Protein AF-A0AA86W3V0-F1 (afdb_monomer)

InterPro domains:
  IPR032675 Leucine-rich repeat domain superfamily [G3DSA:3.80.10.10] (3-53)
  IPR032675 Leucine-rich repeat domain superfamily [G3DSA:3.80.10.10] (54-175)

Solvent-accessible surface area (backbone atoms only — not comparable to full-atom values): 9479 Å² total; per-residue (Å²): 137,80,77,93,81,66,87,53,66,71,49,40,66,48,79,48,67,70,36,66,83,41,46,64,54,64,53,68,41,37,68,27,62,39,22,31,37,43,37,40,31,44,22,57,48,22,43,44,73,26,88,67,26,66,24,64,41,25,32,36,39,37,41,28,36,26,63,44,34,60,74,40,37,41,76,51,53,43,97,76,54,47,43,33,35,44,35,42,25,44,45,90,40,52,63,42,51,55,68,65,37,62,52,49,67,28,31,31,42,35,43,30,52,17,64,51,26,38,37,51,36,48,66,26,50,65,66,25,74,46,26,27,33,42,36,42,31,31,25,60,45,24,44,56,70,35,95,89,21,61,53,86,49,35,40,33,43,35,41,27,66,46,24,58,49,27,56,53,30,42,72,30,89,91,45,39,28,79,38,50,67,85,38,77,44,78,44,83,88

Secondary structure (DSSP, 8-state):
---TTSTTS---EEEEES-TT--B--TTGGG-TT--EEEEES-TT--B--TT-S-TT--EEEEES-HHHHHTHHHHS-TT----EEEEES---SEEPPTTTS-TT--EEEEES-TT--EE-HHHHHT-TT--EEEEES-TT-----TT-S-TT--EEEEESS-HHHHHHHTSTTTTHHHHTT-SEEEE-

Structure (mmCIF, N/CA/C/O backbone):
data_AF-A0AA86W3V0-F1
#
_entry.id   AF-A0AA86W3V0-F1
#
loop_
_atom_site.group_PDB
_atom_site.id
_atom_site.type_symbol
_atom_site.label_atom_id
_atom_site.label_alt_id
_atom_site.label_comp_id
_atom_site.label_asym_id
_atom_site.label_entity_id
_atom_site.label_seq_id
_atom_site.pdbx_PDB_ins_code
_atom_site.Cartn_x
_atom_site.Cartn_y
_atom_site.Cartn_z
_atom_site.occupancy
_atom_site.B_iso_or_equiv
_atom_site.auth_seq_id
_atom_site.auth_comp_id
_atom_site.auth_asym_id
_atom_site.auth_atom_id
_atom_site.pdbx_PDB_model_num
ATOM 1 N N . MET A 1 1 ? 28.220 10.524 -34.965 1.00 37.00 1 MET A N 1
ATOM 2 C CA . MET A 1 1 ? 28.139 9.432 -33.972 1.00 37.00 1 MET A CA 1
ATOM 3 C C . MET A 1 1 ? 27.589 10.016 -32.686 1.00 37.00 1 MET A C 1
ATOM 5 O O . MET A 1 1 ? 28.328 10.672 -31.969 1.00 37.00 1 MET A O 1
ATOM 9 N N . ILE A 1 2 ? 26.286 9.877 -32.452 1.00 33.75 2 ILE A N 1
ATOM 10 C CA . ILE A 1 2 ? 25.666 10.279 -31.185 1.00 33.75 2 ILE A CA 1
ATOM 11 C C . ILE A 1 2 ? 25.763 9.054 -30.277 1.00 33.75 2 ILE A C 1
ATOM 13 O O . ILE A 1 2 ? 25.294 7.975 -30.639 1.00 33.75 2 ILE A O 1
ATOM 17 N N . SER A 1 3 ? 26.460 9.193 -29.156 1.00 40.19 3 SER A N 1
ATOM 18 C CA . SER A 1 3 ? 26.698 8.139 -28.175 1.00 40.19 3 SER A CA 1
ATOM 19 C C . SER A 1 3 ? 25.377 7.697 -27.536 1.00 40.19 3 SER A C 1
ATOM 21 O O . SER A 1 3 ? 24.865 8.327 -26.616 1.00 40.19 3 SER A O 1
ATOM 23 N N . GLN A 1 4 ? 24.842 6.560 -27.984 1.00 44.09 4 GLN A N 1
ATOM 24 C CA . GLN A 1 4 ? 23.648 5.894 -27.433 1.00 44.09 4 GLN A CA 1
ATOM 25 C C . GLN A 1 4 ? 23.833 5.347 -25.991 1.00 44.09 4 GLN A C 1
ATOM 27 O O . GLN A 1 4 ? 23.094 4.473 -25.560 1.00 44.09 4 GLN A O 1
ATOM 32 N N . GLY A 1 5 ? 24.809 5.843 -25.219 1.00 46.22 5 GLY A N 1
ATOM 33 C CA . GLY A 1 5 ? 25.215 5.264 -23.930 1.00 46.22 5 GLY A CA 1
ATOM 34 C C . GLY A 1 5 ? 25.017 6.135 -22.684 1.00 46.22 5 GLY A C 1
ATOM 35 O O . GLY A 1 5 ? 25.373 5.691 -21.596 1.00 46.22 5 GLY A O 1
ATOM 36 N N . GLN A 1 6 ? 24.505 7.369 -22.793 1.00 48.34 6 GLN A N 1
ATOM 37 C CA . GLN A 1 6 ? 24.494 8.316 -21.657 1.00 48.34 6 GLN A CA 1
ATOM 38 C C . GLN A 1 6 ? 23.142 8.975 -21.335 1.00 48.34 6 GLN A C 1
ATOM 40 O O . GLN A 1 6 ? 23.033 9.639 -20.309 1.00 48.34 6 GLN A O 1
ATOM 45 N N . ALA A 1 7 ? 22.092 8.767 -22.132 1.00 51.56 7 ALA A N 1
ATOM 46 C CA . ALA A 1 7 ? 20.860 9.558 -22.016 1.00 51.56 7 ALA A CA 1
ATOM 47 C C . ALA A 1 7 ? 19.937 9.198 -20.828 1.00 51.56 7 ALA A C 1
ATOM 49 O O . ALA A 1 7 ? 19.004 9.942 -20.543 1.00 51.56 7 ALA A O 1
ATOM 50 N N . HIS A 1 8 ? 20.167 8.088 -20.117 1.00 59.25 8 HIS A N 1
ATOM 51 C CA . HIS A 1 8 ? 19.165 7.533 -19.188 1.00 59.25 8 HIS A CA 1
ATOM 52 C C . HIS A 1 8 ? 19.525 7.615 -17.694 1.00 59.25 8 HIS A C 1
ATOM 54 O O . HIS A 1 8 ? 18.851 7.006 -16.869 1.00 59.25 8 HIS A O 1
ATOM 60 N N . LYS A 1 9 ? 20.556 8.389 -17.320 1.00 66.50 9 LYS A N 1
ATOM 61 C CA . LYS A 1 9 ? 21.028 8.505 -15.923 1.00 66.50 9 LYS A CA 1
ATOM 62 C C . LYS A 1 9 ? 20.427 9.668 -15.122 1.00 66.50 9 LYS A C 1
ATOM 64 O O . LYS A 1 9 ? 20.865 9.921 -14.010 1.00 66.50 9 LYS A O 1
ATOM 69 N N . HIS A 1 10 ? 19.459 10.396 -15.674 1.00 84.88 10 HIS A N 1
ATOM 70 C CA . HIS A 1 10 ? 18.884 11.579 -15.016 1.00 84.88 10 HIS A CA 1
ATOM 71 C C . HIS A 1 10 ? 17.374 11.499 -14.804 1.00 84.88 10 HIS A C 1
ATOM 73 O O . HIS A 1 10 ? 16.811 12.378 -14.160 1.00 84.88 10 HIS A O 1
ATOM 79 N N . LEU A 1 11 ? 16.709 10.475 -15.344 1.00 90.81 11 LEU A N 1
ATOM 80 C CA . LEU A 1 11 ? 15.272 10.327 -15.171 1.00 90.81 11 LEU A CA 1
ATOM 81 C C . LEU A 1 11 ? 14.985 9.952 -13.715 1.00 90.81 11 LEU A C 1
ATOM 83 O O . LEU A 1 11 ? 15.250 8.823 -13.319 1.00 90.81 11 LEU A O 1
ATOM 87 N N . THR A 1 12 ? 14.468 10.901 -12.937 1.00 94.81 12 THR A N 1
ATOM 88 C CA . THR A 1 12 ? 14.134 10.716 -11.515 1.00 94.81 12 THR A CA 1
ATOM 89 C C . THR A 1 12 ? 12.699 10.295 -11.281 1.00 94.81 12 THR A C 1
ATOM 91 O O . THR A 1 12 ? 12.392 9.645 -10.282 1.00 94.81 12 THR A O 1
ATOM 94 N N . TYR A 1 13 ? 11.833 10.632 -12.224 1.00 95.94 13 TYR A N 1
ATOM 95 C CA . TYR A 1 13 ? 10.402 10.480 -12.114 1.00 95.94 13 TYR A CA 1
ATOM 96 C C . TYR A 1 13 ? 9.841 10.044 -13.469 1.00 95.94 13 TYR A C 1
ATOM 98 O O . TYR A 1 13 ? 10.158 10.650 -14.495 1.00 95.94 13 TYR A O 1
ATOM 106 N N . LEU A 1 14 ? 9.025 8.993 -13.477 1.00 94.94 14 LEU A N 1
ATOM 107 C CA . LEU A 1 14 ? 8.371 8.465 -14.670 1.00 94.94 14 LEU A CA 1
ATOM 108 C C . LEU A 1 14 ? 6.886 8.268 -14.382 1.00 94.94 14 LEU A C 1
ATOM 110 O O . LEU A 1 14 ? 6.530 7.522 -13.471 1.00 94.94 14 LEU A O 1
ATOM 114 N N . THR A 1 15 ? 6.045 8.881 -15.213 1.00 97.25 15 THR A N 1
ATOM 115 C CA . THR A 1 15 ? 4.597 8.661 -15.206 1.00 97.25 15 THR A CA 1
ATOM 116 C C . 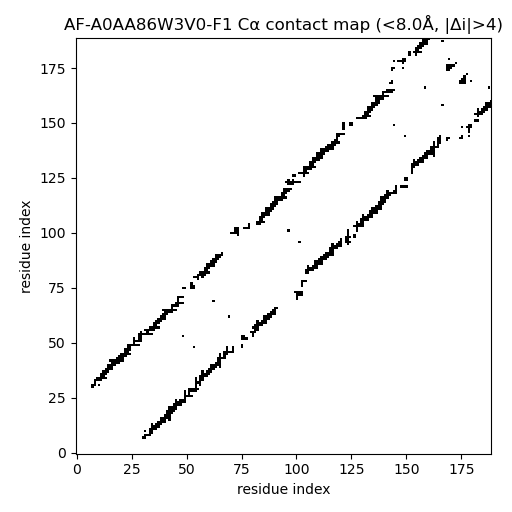THR A 1 15 ? 4.153 8.024 -16.509 1.00 97.25 15 THR A C 1
ATOM 118 O O . THR A 1 15 ? 4.543 8.467 -17.589 1.00 97.25 15 THR A O 1
ATOM 121 N N . ILE A 1 16 ? 3.326 6.990 -16.395 1.00 96.88 16 ILE A N 1
ATOM 122 C CA . ILE A 1 16 ? 2.607 6.354 -17.497 1.00 96.88 16 ILE A CA 1
ATOM 123 C C . ILE A 1 16 ? 1.125 6.510 -17.186 1.00 96.88 16 ILE A C 1
ATOM 125 O O . ILE A 1 16 ? 0.637 5.951 -16.207 1.00 96.88 16 ILE A O 1
ATOM 129 N N . GLU A 1 17 ? 0.411 7.283 -17.992 1.00 97.50 17 GLU A N 1
ATOM 130 C CA . GLU A 1 17 ? -0.975 7.649 -17.718 1.00 97.50 17 GLU A CA 1
ATOM 131 C C . GLU A 1 17 ? -1.848 7.413 -18.949 1.00 97.50 17 GLU A C 1
ATOM 133 O O . GLU A 1 17 ? -1.416 7.638 -20.078 1.00 97.50 17 GLU A O 1
ATOM 138 N N . GLU A 1 18 ? -3.065 6.912 -18.722 1.00 97.00 18 GLU A N 1
ATOM 139 C CA . GLU A 1 18 ? -4.107 6.762 -19.747 1.00 97.00 18 GLU A CA 1
ATOM 140 C C . GLU A 1 18 ? -3.645 5.981 -20.988 1.00 97.00 18 GLU A C 1
ATOM 142 O O . GLU A 1 18 ? -3.946 6.322 -22.131 1.00 97.00 18 GLU A O 1
ATOM 147 N N . CYS A 1 19 ? -2.929 4.877 -20.757 1.00 95.94 19 CYS A N 1
ATOM 148 C CA . CYS A 1 19 ? -2.452 3.987 -21.811 1.00 95.94 19 CYS A CA 1
ATOM 149 C C . CYS A 1 19 ? -3.271 2.676 -21.843 1.00 95.94 19 CYS A C 1
ATOM 151 O O . CYS A 1 19 ? -2.818 1.641 -21.345 1.00 95.94 19 CYS A O 1
ATOM 153 N N . PRO A 1 20 ? -4.478 2.655 -22.449 1.00 94.25 20 PRO A N 1
ATOM 154 C CA . PRO A 1 20 ? -5.394 1.511 -22.379 1.00 94.25 20 PRO A CA 1
ATOM 155 C C . PRO A 1 20 ? -4.923 0.272 -23.149 1.00 94.25 20 PRO A C 1
ATOM 157 O O . PRO A 1 20 ? -5.445 -0.818 -22.924 1.00 94.25 20 PRO A O 1
ATOM 160 N N . GLN A 1 21 ? -3.962 0.434 -24.062 1.00 95.31 21 GLN A N 1
ATOM 161 C CA . GLN A 1 21 ? -3.377 -0.650 -24.859 1.00 95.31 21 GLN A CA 1
ATOM 162 C C . GLN A 1 21 ? -1.983 -1.070 -24.372 1.00 95.31 21 GLN A C 1
ATOM 164 O O . GLN A 1 21 ? -1.348 -1.905 -25.003 1.00 95.31 21 GLN A O 1
ATOM 169 N N . PHE A 1 22 ? -1.477 -0.477 -23.288 1.00 93.38 22 PHE A N 1
ATOM 170 C CA . PHE A 1 22 ? -0.133 -0.760 -22.795 1.00 93.38 22 PHE A CA 1
ATOM 171 C C . PHE A 1 22 ? -0.129 -2.042 -21.964 1.00 93.38 22 PHE A C 1
ATOM 173 O O . PHE A 1 22 ? -0.814 -2.118 -20.949 1.00 93.38 22 PHE A O 1
ATOM 180 N N . GLU A 1 23 ? 0.612 -3.051 -22.422 1.00 92.69 23 GLU A N 1
ATOM 181 C CA . GLU A 1 23 ? 0.558 -4.420 -21.884 1.00 92.69 23 GLU A CA 1
ATOM 182 C C . GLU A 1 23 ? 1.772 -4.777 -21.012 1.00 92.69 23 GLU A C 1
ATOM 184 O O . GLU A 1 23 ? 1.649 -5.571 -20.078 1.00 92.69 23 GLU A O 1
ATOM 189 N N . SER A 1 24 ? 2.929 -4.150 -21.253 1.00 90.50 24 SER A N 1
ATOM 190 C CA . SER A 1 24 ? 4.182 -4.471 -20.558 1.00 90.50 24 SER A CA 1
ATOM 191 C C . SER A 1 24 ? 5.102 -3.263 -20.398 1.00 90.50 24 SER A C 1
ATOM 193 O O . SER A 1 24 ? 5.276 -2.482 -21.336 1.00 90.50 24 SER A O 1
ATOM 195 N N . LEU A 1 25 ? 5.774 -3.167 -19.249 1.00 89.75 25 LEU A N 1
ATOM 196 C CA . LEU A 1 25 ? 6.868 -2.216 -19.039 1.00 89.75 25 LEU A CA 1
ATOM 197 C C . LEU A 1 25 ? 8.120 -2.589 -19.866 1.00 89.75 25 LEU A C 1
ATOM 199 O O . LEU A 1 25 ? 8.327 -3.766 -20.165 1.00 89.75 25 LEU A O 1
ATOM 203 N N . PRO A 1 26 ? 8.995 -1.623 -20.210 1.00 86.19 26 PRO A N 1
ATOM 204 C CA . PRO A 1 26 ? 10.226 -1.909 -20.950 1.00 86.19 26 PRO A CA 1
ATOM 205 C C . PRO A 1 26 ? 11.182 -2.845 -20.187 1.00 86.19 26 PRO A C 1
ATOM 207 O O . PRO A 1 26 ? 11.532 -2.576 -19.041 1.00 86.19 26 PRO A O 1
ATOM 210 N N . GLU A 1 27 ? 11.694 -3.894 -20.840 1.00 85.69 27 GLU A N 1
ATOM 211 C CA . GLU A 1 27 ? 12.533 -4.941 -20.213 1.00 85.69 27 GLU A CA 1
ATOM 212 C C . GLU A 1 27 ? 13.808 -4.421 -19.517 1.00 85.69 27 GLU A C 1
ATOM 214 O O . GLU A 1 27 ? 14.281 -4.989 -18.530 1.00 85.69 27 GLU A O 1
ATOM 219 N N . HIS A 1 28 ? 14.370 -3.311 -20.000 1.00 83.88 28 HIS A N 1
ATOM 220 C CA . HIS A 1 28 ? 15.631 -2.759 -19.501 1.00 83.88 28 HIS A CA 1
ATOM 221 C C . HIS A 1 28 ? 15.455 -1.632 -18.473 1.00 83.88 28 HIS A C 1
ATOM 223 O O . HIS A 1 28 ? 16.366 -0.830 -18.302 1.00 83.88 28 HIS A O 1
ATOM 229 N N . MET A 1 29 ? 14.324 -1.548 -17.760 1.00 86.19 29 MET A N 1
ATOM 230 C CA . MET A 1 29 ? 14.125 -0.493 -16.750 1.00 86.19 29 MET A CA 1
ATOM 231 C C . MET A 1 29 ? 15.188 -0.480 -15.645 1.00 86.19 29 MET A C 1
ATOM 233 O O . MET A 1 29 ? 15.508 0.590 -15.140 1.00 86.19 29 MET A O 1
ATOM 237 N N . HIS A 1 30 ? 15.786 -1.620 -15.301 1.00 84.50 30 HIS A N 1
ATOM 238 C CA . HIS A 1 30 ? 16.852 -1.708 -14.297 1.00 84.50 30 HIS A CA 1
ATOM 239 C C . HIS A 1 30 ? 18.059 -0.783 -14.565 1.00 84.50 30 HIS A C 1
ATOM 241 O O . HIS A 1 30 ? 18.783 -0.452 -13.629 1.00 84.50 30 HIS A O 1
ATOM 247 N N . ILE A 1 31 ? 18.274 -0.327 -15.809 1.00 85.38 31 ILE A N 1
ATOM 248 C CA . ILE A 1 31 ? 19.360 0.612 -16.151 1.00 85.38 31 ILE A CA 1
ATOM 249 C C . ILE A 1 31 ? 19.083 2.052 -15.695 1.00 85.38 31 ILE A C 1
ATOM 251 O O . ILE A 1 31 ? 19.998 2.878 -15.699 1.00 85.38 31 ILE A O 1
ATOM 255 N N . LEU A 1 32 ? 17.836 2.373 -15.333 1.00 88.62 32 LEU A N 1
ATOM 256 C CA . LEU A 1 32 ? 17.403 3.705 -14.904 1.00 88.62 32 LEU A CA 1
ATOM 257 C C . LEU A 1 32 ? 17.846 3.971 -13.458 1.00 88.62 32 LEU A C 1
ATOM 259 O O . LEU A 1 32 ? 17.023 4.146 -12.565 1.00 88.62 32 LEU A O 1
ATOM 263 N N . SER A 1 33 ? 19.158 4.015 -13.227 1.00 88.50 33 SER A N 1
ATOM 264 C CA . SER A 1 33 ? 19.804 4.065 -11.903 1.00 88.50 33 SER A CA 1
ATOM 265 C C . SER A 1 33 ? 19.492 5.302 -11.052 1.00 88.50 33 SER A C 1
ATOM 267 O O . SER A 1 33 ? 20.021 5.437 -9.951 1.00 88.50 33 SER A O 1
ATOM 269 N N . SER A 1 34 ? 18.712 6.241 -11.578 1.00 92.81 34 SER A N 1
ATOM 270 C CA . SER A 1 34 ? 18.315 7.465 -10.88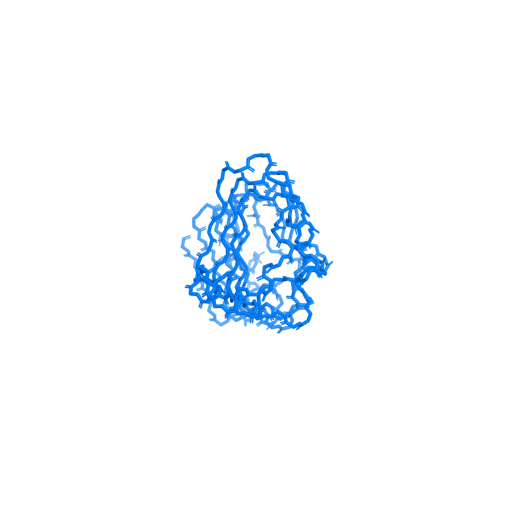5 1.00 92.81 34 SER A CA 1
ATOM 271 C C . SER A 1 34 ? 16.805 7.635 -10.805 1.00 92.81 34 SER A C 1
ATOM 273 O O . SER A 1 34 ? 16.369 8.672 -10.325 1.00 92.81 34 SER A O 1
ATOM 275 N N . LEU A 1 35 ? 16.014 6.644 -11.233 1.00 93.25 35 LEU A N 1
ATOM 276 C CA . LEU A 1 35 ? 14.558 6.691 -11.137 1.00 93.25 35 LEU A CA 1
ATOM 277 C C . LEU A 1 35 ? 14.131 6.392 -9.701 1.00 93.25 35 LEU A C 1
ATOM 279 O O . LEU A 1 35 ? 14.310 5.269 -9.236 1.00 93.25 35 LEU A O 1
ATOM 283 N N . PHE A 1 36 ? 13.563 7.384 -9.021 1.00 95.00 36 PHE A N 1
ATOM 284 C CA . PHE A 1 36 ? 13.090 7.290 -7.637 1.00 95.00 36 PHE A CA 1
ATOM 285 C C . PHE A 1 36 ? 11.575 7.104 -7.548 1.00 95.00 36 PHE A C 1
ATOM 287 O O . PHE A 1 36 ? 11.096 6.437 -6.631 1.00 95.00 36 PHE A O 1
ATOM 294 N N . TYR A 1 37 ? 10.834 7.633 -8.525 1.00 96.88 37 TYR A N 1
ATOM 295 C CA . TYR A 1 37 ? 9.373 7.658 -8.525 1.00 96.88 37 TYR A CA 1
ATOM 296 C C . TYR A 1 37 ? 8.815 7.056 -9.817 1.00 96.88 37 TYR A C 1
ATOM 298 O O . TYR A 1 37 ? 9.177 7.484 -10.916 1.00 96.88 37 TYR A O 1
ATOM 306 N N . LEU A 1 38 ? 7.913 6.082 -9.685 1.00 95.88 38 LEU A N 1
ATOM 307 C CA . LEU A 1 38 ? 7.203 5.465 -10.809 1.00 95.88 38 LEU A CA 1
ATOM 308 C C . LEU A 1 38 ? 5.698 5.511 -10.573 1.00 95.88 38 LEU A C 1
ATOM 310 O O . LEU A 1 38 ? 5.193 4.843 -9.668 1.00 95.88 38 LEU A O 1
ATOM 314 N N . TRP A 1 39 ? 4.979 6.282 -11.382 1.00 97.88 39 TRP A N 1
ATOM 315 C CA . TRP A 1 39 ? 3.526 6.400 -11.303 1.00 97.88 39 TRP A CA 1
ATOM 316 C C . TRP A 1 39 ? 2.889 5.792 -12.550 1.00 97.88 39 TRP A C 1
ATOM 318 O O . TRP A 1 39 ? 3.282 6.088 -13.676 1.00 97.88 39 TRP A O 1
ATOM 328 N N . ILE A 1 40 ? 1.922 4.903 -12.354 1.00 97.62 40 ILE A N 1
ATOM 329 C CA . ILE A 1 40 ? 1.228 4.214 -13.439 1.00 97.62 40 ILE A CA 1
ATOM 330 C C . ILE A 1 40 ? -0.269 4.314 -13.191 1.00 97.62 40 ILE A C 1
ATOM 332 O O . ILE A 1 40 ? -0.794 3.769 -12.214 1.00 97.62 40 ILE A O 1
ATOM 336 N N . HIS A 1 41 ? -0.957 5.025 -14.077 1.00 98.19 41 HIS A N 1
ATOM 337 C CA . HIS A 1 41 ? -2.350 5.416 -13.920 1.00 98.19 41 HIS A CA 1
ATOM 338 C C . HIS A 1 41 ? -3.182 4.997 -15.128 1.00 98.19 41 HIS A C 1
ATOM 340 O O . HIS A 1 41 ? -2.799 5.221 -16.273 1.00 98.19 41 HIS A O 1
ATOM 346 N N . ASN A 1 42 ? -4.359 4.420 -14.878 1.00 97.56 42 ASN A N 1
ATOM 347 C CA . ASN A 1 42 ? -5.341 4.088 -15.916 1.00 97.56 42 ASN A CA 1
ATOM 348 C C . ASN A 1 42 ? -4.756 3.223 -17.056 1.00 97.56 42 ASN A C 1
ATOM 350 O O . ASN A 1 42 ? -5.017 3.467 -18.235 1.00 97.56 42 ASN A O 1
ATOM 354 N N . CYS A 1 43 ? -3.969 2.202 -16.701 1.00 97.19 43 CYS A N 1
ATOM 355 C CA . CYS A 1 43 ? -3.367 1.241 -17.633 1.00 97.19 43 CYS A CA 1
ATOM 356 C C . CYS A 1 43 ? -3.959 -0.167 -17.399 1.00 97.19 43 CYS A C 1
ATOM 358 O O . CYS A 1 43 ? -3.295 -1.035 -16.831 1.00 97.19 43 CYS A O 1
ATOM 360 N N . PRO A 1 44 ? -5.220 -0.425 -17.799 1.00 94.81 44 PRO A N 1
ATOM 361 C CA . PRO A 1 44 ? -5.956 -1.642 -17.438 1.00 94.81 44 PRO A CA 1
ATOM 362 C C . PRO A 1 44 ? -5.393 -2.934 -18.041 1.00 94.81 44 PRO A C 1
ATOM 364 O O . PRO A 1 44 ? -5.632 -4.015 -17.502 1.00 94.81 44 PRO A O 1
ATOM 367 N N . LYS A 1 45 ? -4.670 -2.840 -19.162 1.00 95.31 45 LYS A N 1
ATOM 368 C CA . LYS A 1 45 ? -4.052 -3.993 -19.824 1.00 95.31 45 LYS A CA 1
ATOM 369 C C . LYS A 1 45 ? -2.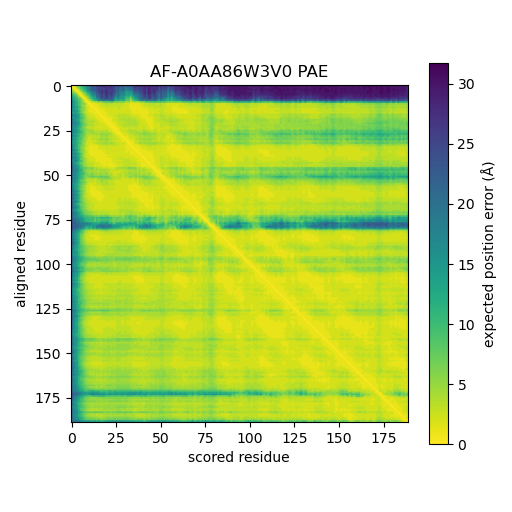644 -4.310 -19.332 1.00 95.31 45 LYS A C 1
ATOM 371 O O . LYS A 1 45 ? -2.171 -5.403 -19.623 1.00 95.31 45 LYS A O 1
ATOM 376 N N . LEU A 1 46 ? -2.008 -3.404 -18.590 1.00 94.94 46 LEU A N 1
ATOM 377 C CA . LEU A 1 46 ? -0.640 -3.590 -18.131 1.00 94.94 46 LEU A CA 1
ATOM 378 C C . LEU A 1 46 ? -0.617 -4.689 -17.077 1.00 94.94 46 LEU A C 1
ATOM 380 O O . LEU A 1 46 ? -1.254 -4.558 -16.031 1.00 94.94 46 LEU A O 1
ATOM 384 N N . GLU A 1 47 ? 0.102 -5.766 -17.362 1.00 91.25 47 GLU A N 1
ATOM 385 C CA . GLU A 1 47 ? 0.070 -6.975 -16.537 1.00 91.25 47 GLU A CA 1
ATOM 386 C C . GLU A 1 47 ? 1.445 -7.478 -16.121 1.00 91.25 47 GLU A C 1
ATOM 388 O O . GLU A 1 47 ? 1.517 -8.295 -15.216 1.00 91.25 47 GLU A O 1
ATOM 393 N N . LEU A 1 48 ? 2.532 -6.987 -16.721 1.00 85.25 48 LEU A N 1
ATOM 394 C CA . LEU A 1 48 ? 3.870 -7.500 -16.439 1.00 85.25 48 LEU A CA 1
ATOM 395 C C . LEU A 1 48 ? 4.859 -6.399 -16.066 1.00 85.25 48 LEU A C 1
ATOM 397 O O . LEU A 1 48 ? 5.014 -5.386 -16.758 1.00 85.25 48 LEU A O 1
ATOM 401 N N . PHE A 1 49 ? 5.586 -6.672 -14.986 1.00 87.12 49 PHE A N 1
ATOM 402 C CA . PHE A 1 49 ? 6.851 -6.024 -14.676 1.00 87.12 49 PHE A CA 1
ATOM 403 C C . PHE A 1 49 ? 7.977 -6.576 -15.567 1.00 87.12 49 PHE A C 1
ATOM 405 O O . PHE A 1 49 ? 7.897 -7.720 -16.023 1.00 87.12 49 PHE A O 1
ATOM 412 N N . PRO A 1 50 ? 9.035 -5.786 -15.819 1.00 84.69 50 PRO A N 1
ATOM 413 C CA . PRO A 1 50 ? 10.147 -6.224 -16.656 1.00 84.69 50 PRO A CA 1
ATOM 414 C C . PRO A 1 50 ? 10.909 -7.380 -16.001 1.00 84.69 50 PRO A C 1
ATOM 416 O O . PRO A 1 50 ? 11.144 -7.364 -14.788 1.00 84.69 50 PRO A O 1
ATOM 419 N N . LYS A 1 51 ? 11.362 -8.361 -16.792 1.00 81.12 51 LYS A N 1
ATOM 420 C CA . LYS A 1 51 ? 12.074 -9.547 -16.272 1.00 81.12 51 LYS A CA 1
ATOM 421 C C . LYS A 1 51 ? 13.404 -9.188 -15.623 1.00 81.12 51 LYS A C 1
ATOM 423 O O . LYS A 1 51 ? 13.819 -9.843 -14.673 1.00 81.12 51 LYS A O 1
ATOM 428 N N . GLY A 1 52 ? 14.058 -8.136 -16.121 1.00 76.69 52 GLY A N 1
ATOM 429 C CA . GLY A 1 52 ? 15.280 -7.580 -15.534 1.00 76.69 52 GLY A CA 1
ATOM 430 C C . GLY A 1 52 ? 15.069 -6.880 -14.187 1.00 76.69 52 GLY A C 1
ATOM 431 O O . GLY A 1 52 ? 16.040 -6.425 -13.589 1.00 76.69 52 GLY A O 1
ATOM 432 N N . GLY A 1 53 ? 13.825 -6.788 -13.710 1.00 82.44 53 GLY A N 1
ATOM 433 C CA . GLY A 1 53 ? 13.465 -6.097 -12.484 1.00 82.44 53 GLY A CA 1
ATOM 434 C C . GLY A 1 53 ? 13.327 -4.587 -12.662 1.00 82.44 53 GLY A C 1
ATOM 435 O O . GLY A 1 53 ? 13.665 -3.993 -13.691 1.00 82.44 53 GLY A O 1
ATOM 436 N N . LEU A 1 54 ? 12.788 -3.964 -11.622 1.00 88.31 54 LEU A N 1
ATOM 437 C CA . LEU A 1 54 ? 12.686 -2.516 -11.519 1.00 88.31 54 LEU A CA 1
ATOM 438 C C . LEU A 1 54 ? 14.040 -1.883 -11.164 1.00 88.31 54 LEU A C 1
ATOM 440 O O . LEU A 1 54 ? 14.932 -2.575 -10.668 1.00 88.31 54 LEU A O 1
ATOM 444 N N . PRO A 1 55 ? 14.202 -0.567 -11.381 1.00 89.00 55 PRO A N 1
ATOM 445 C CA . PRO A 1 55 ? 15.420 0.128 -10.989 1.00 89.00 55 PRO A CA 1
ATOM 446 C C . PRO A 1 55 ? 15.684 0.002 -9.486 1.00 89.00 55 PRO A C 1
ATOM 448 O O . PRO A 1 55 ? 14.783 0.194 -8.671 1.00 89.00 55 PRO A O 1
ATOM 451 N N . SER A 1 56 ? 16.939 -0.249 -9.112 1.00 88.94 56 SER A N 1
ATOM 452 C CA . SER A 1 56 ? 17.369 -0.355 -7.709 1.00 88.94 56 SER A CA 1
ATOM 453 C C . SER A 1 56 ? 17.408 0.983 -6.962 1.00 88.94 56 SER A C 1
ATOM 455 O O . SER A 1 56 ? 17.797 1.020 -5.800 1.00 88.94 56 SER A O 1
ATOM 457 N N . SER A 1 57 ? 17.094 2.087 -7.642 1.00 91.69 57 SER A N 1
ATOM 458 C CA . SER A 1 57 ? 16.912 3.418 -7.059 1.00 91.69 57 SER A CA 1
ATOM 459 C C . SER A 1 57 ? 15.451 3.725 -6.739 1.00 91.69 57 SER A C 1
ATOM 461 O O . SER A 1 57 ? 15.182 4.730 -6.089 1.00 91.69 57 SER A O 1
ATOM 463 N N . LEU A 1 58 ? 14.502 2.904 -7.207 1.00 93.12 58 LEU A N 1
ATOM 464 C CA . LEU A 1 58 ? 13.078 3.190 -7.087 1.00 93.12 58 LEU A CA 1
ATOM 465 C C . LEU A 1 58 ? 12.647 3.121 -5.621 1.00 93.12 58 LEU A C 1
ATOM 467 O O . LEU A 1 58 ? 12.637 2.044 -5.026 1.00 93.12 58 LEU A O 1
ATOM 471 N N . THR A 1 59 ? 12.291 4.258 -5.036 1.00 95.62 59 THR A N 1
ATOM 472 C CA . THR A 1 59 ? 11.885 4.363 -3.629 1.00 95.62 59 THR A CA 1
ATOM 473 C C . THR A 1 59 ? 10.377 4.426 -3.473 1.00 95.62 59 THR A C 1
ATOM 475 O O . THR A 1 59 ? 9.857 3.948 -2.464 1.00 95.62 59 THR A O 1
ATOM 478 N N . GLU A 1 60 ? 9.665 4.958 -4.467 1.00 97.31 60 GLU A N 1
ATOM 479 C CA . GLU A 1 60 ? 8.215 5.104 -4.412 1.00 97.31 60 GLU A CA 1
ATOM 480 C C . GLU A 1 60 ? 7.532 4.677 -5.707 1.00 97.31 60 GLU A C 1
ATOM 482 O O . GLU A 1 60 ? 7.949 5.018 -6.819 1.00 97.31 60 GLU A O 1
ATOM 487 N N . MET A 1 61 ? 6.428 3.957 -5.547 1.00 96.56 61 MET A N 1
ATOM 488 C CA . MET A 1 61 ? 5.594 3.503 -6.645 1.00 96.56 61 MET A CA 1
ATOM 489 C C . MET A 1 61 ? 4.140 3.843 -6.367 1.00 96.56 61 MET A C 1
ATOM 491 O O . MET A 1 61 ? 3.625 3.586 -5.280 1.00 96.56 61 MET A O 1
ATOM 495 N N . ASN A 1 62 ? 3.464 4.370 -7.381 1.00 98.06 62 ASN A N 1
ATOM 496 C CA . ASN A 1 62 ? 2.042 4.652 -7.333 1.00 98.06 62 ASN A CA 1
ATOM 497 C C . ASN A 1 62 ? 1.327 3.914 -8.470 1.00 98.06 62 ASN A C 1
ATOM 499 O O . ASN A 1 62 ? 1.602 4.167 -9.640 1.00 98.06 62 ASN A O 1
ATOM 503 N N . LEU A 1 63 ? 0.414 3.010 -8.125 1.00 97.44 63 LEU A N 1
ATOM 504 C CA . LEU A 1 63 ? -0.411 2.260 -9.066 1.00 97.44 63 LEU A CA 1
ATOM 505 C C . LEU A 1 63 ? -1.870 2.666 -8.878 1.00 97.44 63 LEU A C 1
ATOM 507 O O . LEU A 1 63 ? -2.456 2.413 -7.829 1.00 97.44 63 LEU A O 1
ATOM 511 N N . ASN A 1 64 ? -2.480 3.275 -9.888 1.00 97.94 64 ASN A N 1
ATOM 512 C CA . ASN A 1 64 ? -3.870 3.722 -9.823 1.00 97.94 64 ASN A CA 1
ATOM 513 C C . ASN A 1 64 ? -4.650 3.142 -10.996 1.00 97.94 64 ASN A C 1
ATOM 515 O O . ASN A 1 64 ? -4.281 3.375 -12.147 1.00 97.94 64 ASN A O 1
ATOM 519 N N . ASN A 1 65 ? -5.741 2.423 -10.731 1.00 97.00 65 ASN A N 1
ATOM 520 C CA . ASN A 1 65 ? -6.568 1.823 -11.785 1.00 97.00 65 ASN A CA 1
ATOM 521 C C . ASN A 1 65 ? -5.743 0.940 -12.753 1.00 97.00 65 ASN A C 1
ATOM 523 O O . ASN A 1 65 ? -5.824 1.070 -13.976 1.00 97.00 65 ASN A O 1
ATOM 527 N N . CYS A 1 66 ? -4.889 0.082 -12.182 1.00 95.94 66 CYS A N 1
ATOM 528 C CA . CYS A 1 66 ? -4.026 -0.870 -12.895 1.00 95.94 66 CYS A CA 1
ATOM 529 C C . CYS A 1 66 ? -4.221 -2.291 -12.325 1.00 95.94 66 CYS A C 1
ATOM 531 O O . CYS A 1 66 ? -3.296 -2.848 -11.727 1.00 95.94 66 CYS A O 1
ATOM 533 N N . PRO A 1 67 ? -5.433 -2.869 -12.435 1.00 92.06 67 PRO A N 1
ATOM 534 C CA . PRO A 1 67 ? -5.823 -4.063 -11.683 1.00 92.06 67 PRO A CA 1
ATOM 535 C C . PRO A 1 67 ? -4.937 -5.275 -11.979 1.00 92.06 67 PRO A C 1
ATOM 537 O O . PRO A 1 67 ? -4.508 -5.952 -11.051 1.00 92.06 67 PRO A O 1
ATOM 540 N N . LYS A 1 68 ? -4.601 -5.516 -13.253 1.00 92.75 68 LYS A N 1
ATOM 541 C CA . LYS A 1 68 ? -3.746 -6.642 -13.641 1.00 92.75 68 LYS A CA 1
ATOM 542 C C . LYS A 1 68 ? -2.332 -6.516 -13.075 1.00 92.75 68 LYS A C 1
ATOM 544 O O . LYS A 1 68 ? -1.848 -7.458 -12.453 1.00 92.75 68 LYS A O 1
ATOM 549 N N . LEU A 1 69 ? -1.699 -5.349 -13.216 1.00 92.25 69 LEU A N 1
ATOM 550 C CA . LEU A 1 69 ? -0.344 -5.122 -12.711 1.00 92.25 69 LEU A CA 1
ATOM 551 C C . LEU A 1 69 ? -0.249 -5.355 -11.197 1.00 92.25 69 LEU A C 1
ATOM 553 O O . LEU A 1 69 ? 0.695 -6.003 -10.749 1.00 92.25 69 LEU A O 1
ATOM 557 N N . VAL A 1 70 ? -1.240 -4.899 -10.418 1.00 92.44 70 VAL A N 1
ATOM 558 C CA . VAL A 1 70 ? -1.269 -5.106 -8.958 1.00 92.44 70 VAL A CA 1
ATOM 559 C C . VAL A 1 70 ? -1.170 -6.591 -8.602 1.00 92.44 70 VAL A C 1
ATOM 561 O O . VAL A 1 70 ? -0.393 -6.936 -7.717 1.00 92.44 70 VAL A O 1
ATOM 564 N N . THR A 1 71 ? -1.863 -7.483 -9.321 1.00 88.25 71 THR A N 1
ATOM 565 C CA . THR A 1 71 ? -1.804 -8.937 -9.052 1.00 88.25 71 THR A CA 1
ATOM 566 C C . THR A 1 71 ? -0.414 -9.549 -9.255 1.00 88.25 71 THR A C 1
ATOM 568 O O . THR A 1 71 ? -0.112 -10.601 -8.693 1.00 88.25 71 THR A O 1
ATOM 571 N N . THR A 1 72 ? 0.459 -8.875 -10.008 1.00 87.38 72 THR A N 1
ATOM 572 C CA . THR A 1 72 ? 1.818 -9.347 -10.325 1.00 87.38 72 THR A CA 1
ATOM 573 C C . THR A 1 72 ? 2.908 -8.714 -9.466 1.00 87.38 72 THR A C 1
ATOM 575 O O . THR A 1 72 ? 4.088 -9.002 -9.659 1.00 87.38 72 THR A O 1
ATOM 578 N N . LEU A 1 73 ? 2.542 -7.888 -8.477 1.00 87.81 73 LEU A N 1
ATOM 579 C CA . LEU A 1 73 ? 3.495 -7.345 -7.500 1.00 87.81 73 LEU A CA 1
ATOM 580 C C . LEU A 1 73 ? 4.280 -8.458 -6.790 1.00 87.81 73 LEU A C 1
ATOM 582 O O . LEU A 1 73 ? 5.480 -8.314 -6.529 1.00 87.81 73 LEU A O 1
ATOM 586 N N . LYS A 1 74 ? 3.616 -9.597 -6.555 1.00 80.12 74 LYS A N 1
ATOM 587 C CA . LYS A 1 74 ? 4.231 -10.818 -6.041 1.00 80.12 74 LYS A CA 1
ATOM 588 C C . LYS A 1 74 ? 5.349 -11.281 -6.975 1.00 80.12 74 LYS A C 1
ATOM 590 O O . LYS A 1 74 ? 5.108 -11.685 -8.106 1.00 80.12 74 LYS A O 1
ATOM 595 N N . GLY A 1 75 ? 6.583 -11.266 -6.482 1.00 71.19 75 GLY A N 1
ATOM 596 C CA . GLY A 1 75 ? 7.760 -11.722 -7.229 1.00 71.19 75 GLY A CA 1
ATOM 597 C C . GLY A 1 75 ? 8.378 -10.679 -8.166 1.00 71.19 75 GLY A C 1
ATOM 598 O O . GLY A 1 75 ? 9.565 -10.794 -8.461 1.00 71.19 75 GLY A O 1
ATOM 599 N N . ALA A 1 76 ? 7.647 -9.631 -8.564 1.00 75.00 76 ALA A N 1
ATOM 600 C CA . ALA A 1 76 ? 8.215 -8.505 -9.312 1.00 75.00 76 ALA A CA 1
ATOM 601 C C . ALA A 1 76 ? 9.117 -7.618 -8.442 1.00 75.00 76 ALA A C 1
ATOM 603 O O . ALA A 1 76 ? 10.149 -7.109 -8.886 1.00 75.00 76 ALA A O 1
ATOM 604 N N . LEU A 1 77 ? 8.738 -7.458 -7.175 1.00 74.19 77 LEU A N 1
ATOM 605 C CA . LEU A 1 77 ? 9.493 -6.723 -6.170 1.00 74.19 77 LEU A CA 1
ATOM 606 C C . LEU A 1 77 ? 10.337 -7.719 -5.370 1.00 74.19 77 LEU A C 1
ATOM 608 O O . LEU A 1 77 ? 9.983 -8.130 -4.266 1.00 74.19 77 LEU A O 1
ATOM 612 N N . GLY A 1 78 ? 11.430 -8.176 -5.988 1.00 65.31 78 GLY A N 1
ATOM 613 C CA . GLY A 1 78 ? 12.380 -9.101 -5.369 1.00 65.31 78 GLY A CA 1
ATOM 614 C C . GLY A 1 78 ? 13.035 -8.536 -4.099 1.00 65.31 78 GLY A C 1
ATOM 615 O O . GLY A 1 78 ? 12.939 -7.345 -3.800 1.00 65.31 78 GLY A O 1
ATOM 616 N N . ALA A 1 79 ? 13.760 -9.387 -3.365 1.00 59.66 79 ALA A N 1
ATOM 617 C CA . ALA A 1 79 ? 14.383 -9.036 -2.081 1.00 59.66 79 ALA A CA 1
ATOM 618 C C . ALA A 1 79 ? 15.341 -7.826 -2.130 1.00 59.66 79 ALA A C 1
ATOM 620 O O . ALA A 1 79 ? 15.564 -7.192 -1.107 1.00 59.66 79 ALA A O 1
ATOM 621 N N . ASN A 1 80 ? 15.855 -7.466 -3.310 1.00 58.88 80 ASN A N 1
ATOM 622 C CA . ASN A 1 80 ? 16.802 -6.363 -3.506 1.00 58.88 80 ASN A CA 1
ATOM 623 C C . ASN A 1 80 ? 16.147 -5.048 -3.974 1.00 58.88 80 ASN A C 1
ATOM 625 O O . ASN A 1 80 ? 16.836 -4.170 -4.492 1.00 58.88 80 ASN A O 1
ATOM 629 N N . SER A 1 81 ? 14.823 -4.904 -3.852 1.00 74.00 81 SER A N 1
ATOM 630 C CA . SER A 1 81 ? 14.146 -3.648 -4.188 1.00 74.00 81 SER A CA 1
ATOM 631 C C . SER A 1 81 ? 14.424 -2.564 -3.139 1.00 74.00 81 SER A C 1
ATOM 633 O O . SER A 1 81 ? 14.313 -2.802 -1.937 1.00 74.00 81 SER A O 1
ATOM 635 N N . SER A 1 82 ? 14.729 -1.349 -3.596 1.00 89.69 82 SER A N 1
ATOM 636 C CA . SER A 1 82 ? 14.816 -0.139 -2.768 1.00 89.69 82 SER A CA 1
ATOM 637 C C . SER A 1 82 ? 13.453 0.448 -2.400 1.00 89.69 82 SER A C 1
ATOM 639 O O . SER A 1 82 ? 13.413 1.462 -1.707 1.00 89.69 82 SER A O 1
ATOM 641 N N . LEU A 1 83 ? 12.350 -0.148 -2.869 1.00 93.12 83 LEU A N 1
ATOM 642 C CA . LEU A 1 83 ? 11.010 0.404 -2.716 1.00 93.12 83 LEU A CA 1
ATOM 643 C C . LEU A 1 83 ? 10.625 0.504 -1.236 1.00 93.12 83 LEU A C 1
ATOM 645 O O . LEU A 1 83 ? 10.648 -0.483 -0.500 1.00 93.12 83 LEU A O 1
ATOM 649 N N . LYS A 1 84 ? 10.253 1.711 -0.813 1.00 95.62 84 LYS A N 1
ATOM 650 C CA . LYS A 1 84 ? 9.849 2.047 0.557 1.00 95.62 84 LYS A CA 1
ATOM 651 C C . LYS A 1 84 ? 8.367 2.356 0.656 1.00 95.62 84 LYS A C 1
ATOM 653 O O . LYS A 1 84 ? 7.738 1.927 1.622 1.00 95.62 84 LYS A O 1
ATOM 658 N N . THR A 1 85 ? 7.823 3.028 -0.353 1.00 97.62 85 THR A N 1
ATOM 659 C CA . THR A 1 85 ? 6.426 3.461 -0.372 1.00 97.62 85 THR A CA 1
ATOM 660 C C . THR A 1 85 ? 5.713 2.879 -1.577 1.00 97.62 85 THR A C 1
ATOM 662 O O . THR A 1 85 ? 6.171 3.012 -2.715 1.00 97.62 85 THR A O 1
ATOM 665 N N . LEU A 1 86 ? 4.572 2.252 -1.322 1.00 97.19 86 LEU A N 1
ATOM 666 C CA . LEU A 1 86 ? 3.687 1.739 -2.353 1.00 97.19 86 LEU A CA 1
ATOM 667 C C . LEU A 1 86 ? 2.295 2.309 -2.127 1.00 97.19 86 LEU A C 1
ATOM 669 O O . LEU A 1 86 ? 1.649 2.040 -1.114 1.00 97.19 86 LEU A O 1
ATOM 673 N N . SER A 1 87 ? 1.835 3.080 -3.100 1.00 98.44 87 SER A N 1
ATOM 674 C CA . SER A 1 87 ? 0.501 3.655 -3.108 1.00 98.44 87 SER A CA 1
ATOM 675 C C . SER A 1 87 ? -0.335 2.939 -4.163 1.00 98.44 87 SER A C 1
ATOM 677 O O . SER A 1 87 ? 0.023 2.927 -5.338 1.00 98.44 87 SER A O 1
ATOM 679 N N . ILE A 1 88 ? -1.457 2.351 -3.763 1.00 98.00 88 ILE A N 1
ATOM 680 C CA . ILE A 1 88 ? -2.364 1.615 -4.640 1.00 98.00 88 ILE A CA 1
ATOM 681 C C . ILE A 1 88 ? -3.748 2.249 -4.568 1.00 98.00 88 ILE A C 1
ATOM 683 O O . ILE A 1 88 ? -4.289 2.457 -3.482 1.00 98.00 88 ILE A O 1
ATOM 687 N N . GLY A 1 89 ? -4.339 2.540 -5.722 1.00 97.94 89 GLY A N 1
ATOM 688 C CA . GLY A 1 89 ? -5.666 3.127 -5.772 1.00 97.94 89 GLY A CA 1
ATOM 689 C C . GLY A 1 89 ? -6.561 2.617 -6.882 1.00 97.94 89 GLY A C 1
ATOM 690 O O . GLY A 1 89 ? -6.110 1.982 -7.840 1.00 97.94 89 GLY A O 1
ATOM 691 N N . LYS A 1 90 ? -7.862 2.890 -6.720 1.00 96.75 90 LYS A N 1
ATOM 692 C CA . LYS A 1 90 ? -8.930 2.420 -7.618 1.00 96.75 90 LYS A CA 1
ATOM 693 C C . LYS A 1 90 ? -8.861 0.909 -7.863 1.00 96.75 90 LYS A C 1
ATOM 695 O O . LYS A 1 90 ? -8.951 0.450 -8.999 1.00 96.75 90 LYS A O 1
ATOM 700 N N . LEU A 1 91 ? -8.677 0.140 -6.789 1.00 94.62 91 LEU A N 1
ATOM 701 C CA . LEU A 1 91 ? -8.809 -1.310 -6.845 1.00 94.62 91 LEU A CA 1
ATOM 702 C C . LEU A 1 91 ? -10.275 -1.701 -6.992 1.00 94.62 91 LEU A C 1
ATOM 704 O O . LEU A 1 91 ? -11.140 -1.191 -6.276 1.00 94.62 91 LEU A O 1
ATOM 708 N N . ASP A 1 92 ? -10.516 -2.666 -7.870 1.00 92.94 92 ASP A N 1
ATOM 709 C CA . ASP A 1 92 ? -11.797 -3.351 -7.993 1.00 92.94 92 ASP A CA 1
ATOM 710 C C . ASP A 1 92 ? -11.728 -4.708 -7.281 1.00 92.94 92 ASP A C 1
ATOM 712 O O . ASP A 1 92 ? -11.724 -5.772 -7.893 1.00 92.94 92 ASP A O 1
ATOM 716 N N . THR A 1 93 ? -11.552 -4.658 -5.959 1.00 94.50 93 THR A N 1
ATOM 717 C CA . THR A 1 93 ? -11.529 -5.842 -5.093 1.00 94.50 93 THR A CA 1
ATOM 718 C C . THR A 1 93 ? -12.284 -5.569 -3.803 1.00 94.50 93 THR A C 1
ATOM 720 O O . THR A 1 93 ? -12.337 -4.438 -3.320 1.00 94.50 93 THR A O 1
ATOM 723 N N . MET A 1 94 ? -12.834 -6.634 -3.231 1.00 96.38 94 MET A N 1
ATOM 724 C CA . MET A 1 94 ? -13.547 -6.617 -1.956 1.00 96.38 94 MET A CA 1
ATOM 725 C C . MET A 1 94 ? -12.602 -6.752 -0.755 1.00 96.38 94 MET A C 1
ATOM 727 O O . MET A 1 94 ? -12.946 -6.313 0.344 1.00 96.38 94 MET A O 1
ATOM 731 N N . CYS A 1 95 ? -11.424 -7.346 -0.960 1.00 95.50 95 CYS A N 1
ATOM 732 C CA . CYS A 1 95 ? -10.445 -7.658 0.078 1.00 95.50 95 CYS A CA 1
ATOM 733 C C . CYS A 1 95 ? -9.024 -7.380 -0.429 1.00 95.50 95 CYS A C 1
ATOM 735 O O . CYS A 1 95 ? -8.731 -7.633 -1.599 1.00 95.50 95 CYS A O 1
ATOM 737 N N . PHE A 1 96 ? -8.164 -6.825 0.427 1.00 95.69 96 PHE A N 1
ATOM 738 C CA . PHE A 1 96 ? -6.779 -6.491 0.084 1.00 95.69 96 PHE A CA 1
ATOM 739 C C . PHE A 1 96 ? -5.926 -6.284 1.347 1.00 95.69 96 PHE A C 1
ATOM 741 O O . PHE A 1 96 ? -6.453 -5.765 2.328 1.00 95.69 96 PHE A O 1
ATOM 748 N N . PRO A 1 97 ? -4.610 -6.551 1.347 1.00 93.62 97 PRO A N 1
ATOM 749 C CA . PRO A 1 97 ? -3.821 -7.243 0.323 1.00 93.62 97 PRO A CA 1
ATOM 750 C C . PRO A 1 97 ? -3.836 -8.764 0.498 1.00 93.62 97 PRO A C 1
ATOM 752 O O . PRO A 1 97 ? -3.943 -9.243 1.613 1.00 93.62 97 PRO A O 1
ATOM 755 N N . ASP A 1 98 ? -3.630 -9.530 -0.572 1.00 89.31 98 ASP A N 1
ATOM 756 C CA . ASP A 1 98 ? -3.463 -10.986 -0.456 1.00 89.31 98 ASP A CA 1
ATOM 757 C C . ASP A 1 98 ? -2.096 -11.360 0.148 1.00 89.31 98 ASP A C 1
ATOM 759 O O . ASP A 1 98 ? -1.099 -10.635 0.014 1.00 89.31 98 ASP A O 1
ATOM 763 N N . GLN A 1 99 ? -2.013 -12.541 0.767 1.00 88.50 99 GLN A N 1
ATOM 764 C CA . GLN A 1 99 ? -0.767 -13.054 1.337 1.00 88.50 99 GLN A CA 1
ATOM 765 C C . GLN A 1 99 ? 0.366 -13.124 0.294 1.00 88.50 99 GLN A C 1
ATOM 767 O O . GLN A 1 99 ? 0.272 -13.780 -0.749 1.00 88.50 99 GLN A O 1
ATOM 772 N N . GLY A 1 100 ? 1.489 -12.474 0.609 1.00 86.44 100 GLY A N 1
ATOM 773 C CA . GLY A 1 100 ? 2.680 -12.453 -0.242 1.00 86.44 100 GLY A CA 1
ATOM 774 C C . GLY A 1 100 ? 2.549 -11.598 -1.506 1.00 86.44 100 GLY A C 1
ATOM 775 O O . GLY A 1 100 ? 3.432 -11.667 -2.359 1.00 86.44 100 GLY A O 1
ATOM 776 N N . LEU A 1 101 ? 1.474 -10.811 -1.643 1.00 90.25 101 LEU A N 1
ATOM 777 C CA . LEU A 1 101 ? 1.310 -9.850 -2.736 1.00 90.25 101 LEU A CA 1
ATOM 778 C C . LEU A 1 101 ? 2.285 -8.674 -2.614 1.00 90.25 101 LEU A C 1
ATOM 780 O O . LEU A 1 101 ? 2.844 -8.212 -3.606 1.00 90.25 101 LEU A O 1
ATOM 784 N N . LEU A 1 102 ? 2.467 -8.186 -1.387 1.00 91.62 102 LEU A N 1
ATOM 785 C CA . LEU A 1 102 ? 3.269 -7.008 -1.078 1.00 91.62 102 LEU A CA 1
ATOM 786 C C . LEU A 1 102 ? 4.722 -7.379 -0.734 1.00 91.62 102 LEU A C 1
ATOM 788 O O . LEU A 1 102 ? 4.969 -8.444 -0.161 1.00 91.62 102 LEU A O 1
ATOM 792 N N . PRO A 1 103 ? 5.701 -6.509 -1.043 1.00 87.62 103 PRO A N 1
ATOM 793 C CA . PRO A 1 103 ? 7.101 -6.768 -0.727 1.00 87.62 103 PRO A CA 1
ATOM 794 C C . PRO A 1 103 ? 7.369 -6.640 0.779 1.00 87.62 103 PRO A C 1
ATOM 796 O O . PRO A 1 103 ? 6.994 -5.657 1.410 1.00 87.62 103 PRO A O 1
ATOM 799 N N . HIS A 1 104 ? 8.103 -7.597 1.348 1.00 88.44 104 HIS A N 1
ATOM 800 C CA . HIS A 1 104 ? 8.387 -7.680 2.790 1.00 88.44 104 HIS A CA 1
ATOM 801 C C . HIS A 1 104 ? 9.155 -6.483 3.385 1.00 88.44 104 HIS A C 1
ATOM 803 O O . HIS A 1 104 ? 9.049 -6.230 4.583 1.00 88.44 104 HIS A O 1
ATOM 809 N N . HIS A 1 105 ? 9.908 -5.742 2.564 1.00 87.88 105 HIS A N 1
ATOM 810 C CA . HIS A 1 105 ? 10.682 -4.561 2.972 1.00 87.88 105 HIS A CA 1
ATOM 811 C C . HIS A 1 105 ? 9.901 -3.240 2.920 1.00 87.88 105 HIS A C 1
ATOM 813 O O . HIS A 1 105 ? 10.492 -2.184 3.152 1.00 87.88 105 HIS A O 1
ATOM 819 N N . LEU A 1 106 ? 8.609 -3.274 2.576 1.00 93.31 106 LEU A N 1
ATOM 820 C CA . LEU A 1 106 ? 7.800 -2.067 2.442 1.00 93.31 106 LEU A CA 1
ATOM 821 C C . LEU A 1 106 ? 7.702 -1.327 3.780 1.00 93.31 106 LEU A C 1
ATOM 823 O O . LEU A 1 106 ? 7.413 -1.941 4.804 1.00 93.31 106 LEU A O 1
ATOM 827 N N . ASN A 1 107 ? 7.908 -0.011 3.760 1.00 96.81 107 ASN A N 1
ATOM 828 C CA . ASN A 1 107 ? 7.815 0.845 4.941 1.00 96.81 107 ASN A CA 1
ATOM 829 C C . ASN A 1 107 ? 6.454 1.537 5.046 1.00 96.81 107 ASN A C 1
ATOM 831 O O . ASN A 1 107 ? 5.938 1.684 6.153 1.00 96.81 107 ASN A O 1
ATOM 835 N N . SER A 1 108 ? 5.879 1.940 3.913 1.00 98.25 108 SER A N 1
ATOM 836 C CA . SER A 1 108 ? 4.595 2.635 3.839 1.00 98.25 108 SER A CA 1
ATOM 837 C C . SER A 1 108 ? 3.703 2.014 2.768 1.00 98.25 108 SER A C 1
ATOM 839 O O . SER A 1 108 ? 4.116 1.838 1.615 1.00 98.25 108 SER A O 1
ATOM 841 N N . LEU A 1 109 ? 2.474 1.684 3.162 1.00 98.19 109 LEU A N 1
ATOM 842 C CA . LEU A 1 109 ? 1.404 1.256 2.270 1.00 98.19 109 LEU A CA 1
ATOM 843 C C . LEU A 1 109 ? 0.292 2.300 2.298 1.00 98.19 109 LEU A C 1
ATOM 845 O O . LEU A 1 109 ? -0.266 2.605 3.352 1.00 98.19 109 LEU A O 1
ATOM 849 N N . GLN A 1 110 ? -0.076 2.802 1.127 1.00 98.69 110 GLN A N 1
ATOM 850 C CA . GLN A 1 110 ? -1.173 3.751 0.989 1.00 98.69 110 GLN A CA 1
ATOM 851 C C . GLN A 1 110 ? -2.240 3.159 0.078 1.00 98.69 110 GLN A C 1
ATOM 853 O O . GLN A 1 110 ? -1.967 2.851 -1.079 1.00 98.69 110 GLN A O 1
ATOM 858 N N . ILE A 1 111 ? -3.459 3.013 0.581 1.00 98.62 111 ILE A N 1
ATOM 859 C CA . ILE A 1 111 ? -4.601 2.519 -0.186 1.00 98.62 111 ILE A CA 1
ATOM 860 C C . ILE A 1 111 ? -5.588 3.665 -0.333 1.00 98.62 111 ILE A C 1
ATOM 862 O O . ILE A 1 111 ? -6.026 4.242 0.666 1.00 98.62 111 ILE A O 1
ATOM 866 N N . TYR A 1 112 ? -5.923 4.024 -1.572 1.00 98.31 112 TYR A N 1
ATOM 867 C CA . TYR A 1 112 ? -6.752 5.198 -1.814 1.00 98.31 112 TYR A CA 1
ATOM 868 C C . TYR A 1 112 ? -7.801 5.021 -2.916 1.00 98.31 112 TYR A C 1
ATOM 870 O O . TYR 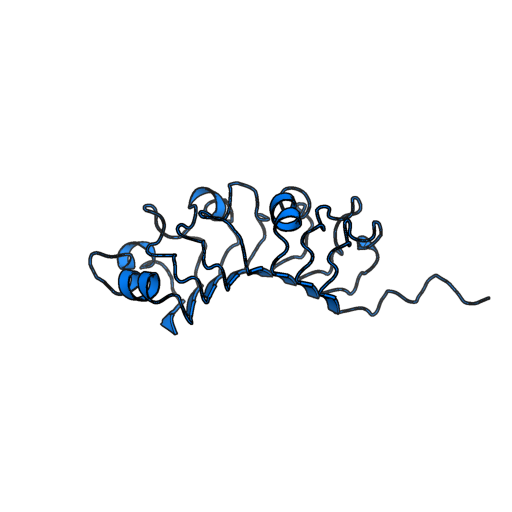A 1 112 ? -7.610 4.271 -3.867 1.00 98.31 112 TYR A O 1
ATOM 878 N N . ASN A 1 113 ? -8.931 5.726 -2.819 1.00 98.25 113 ASN A N 1
ATOM 879 C CA . ASN A 1 113 ? -9.989 5.714 -3.840 1.00 98.25 113 ASN A CA 1
ATOM 880 C C . ASN A 1 113 ? -10.479 4.298 -4.214 1.00 98.25 113 ASN A C 1
ATOM 882 O O . ASN A 1 113 ? -10.654 4.004 -5.396 1.00 98.25 113 ASN A O 1
ATOM 886 N N . CYS A 1 114 ? -10.671 3.404 -3.240 1.00 98.00 114 CYS A N 1
ATOM 887 C CA . CYS A 1 114 ? -11.115 2.024 -3.475 1.00 98.00 114 CYS A CA 1
ATOM 888 C C . CYS A 1 114 ? -12.581 1.850 -3.028 1.00 98.00 114 CYS A C 1
ATOM 890 O O . CYS A 1 114 ? -12.834 1.512 -1.869 1.00 98.00 114 CYS A O 1
ATOM 892 N N . PRO A 1 115 ? -13.573 2.094 -3.909 1.00 96.94 115 PRO A N 1
ATOM 893 C CA . PRO A 1 115 ? -14.987 2.097 -3.529 1.00 96.94 115 PRO A CA 1
ATOM 894 C C . PRO A 1 115 ? -15.532 0.711 -3.179 1.00 96.94 115 PRO A C 1
ATOM 896 O O . PRO A 1 115 ? -16.489 0.632 -2.417 1.00 96.94 115 PRO A O 1
ATOM 899 N N . ASN A 1 116 ? -14.925 -0.360 -3.694 1.00 97.12 116 ASN A N 1
ATOM 900 C CA . ASN A 1 116 ? -15.379 -1.735 -3.475 1.00 97.12 116 ASN A CA 1
ATOM 901 C C . ASN A 1 116 ? -14.636 -2.441 -2.333 1.00 97.12 116 ASN A C 1
ATOM 903 O O . ASN A 1 116 ? -15.064 -3.513 -1.918 1.00 97.12 116 ASN A O 1
ATOM 907 N N . LEU A 1 117 ? -13.579 -1.834 -1.778 1.00 97.69 117 LEU A N 1
ATOM 908 C CA . LEU A 1 117 ? -12.798 -2.438 -0.702 1.00 97.69 117 LEU A CA 1
ATOM 909 C C . LEU A 1 117 ? -13.623 -2.486 0.585 1.00 97.69 117 LEU A C 1
ATOM 911 O O . LEU A 1 117 ? -13.923 -1.447 1.171 1.00 97.69 117 LEU A O 1
ATOM 915 N N . GLN A 1 118 ? -13.984 -3.691 1.020 1.00 97.25 118 GLN A N 1
ATOM 916 C CA . GLN A 1 118 ? -14.791 -3.919 2.221 1.00 97.25 118 GLN A CA 1
ATOM 917 C C . GLN A 1 118 ? -13.968 -4.397 3.407 1.00 97.25 118 GLN A C 1
ATOM 919 O O . GLN A 1 118 ? -14.374 -4.174 4.547 1.00 97.25 118 GLN A O 1
ATOM 924 N N . LYS A 1 119 ? -12.840 -5.065 3.148 1.00 96.44 119 LYS A N 1
ATOM 925 C CA . LYS A 1 119 ? -11.991 -5.660 4.178 1.00 96.44 119 LYS A CA 1
ATOM 926 C C . LYS A 1 119 ? -10.52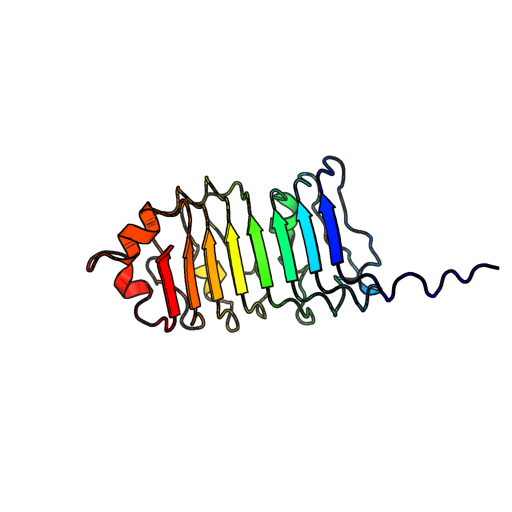1 -5.434 3.875 1.00 96.44 119 LYS A C 1
ATOM 928 O O . LYS A 1 119 ? -10.101 -5.518 2.722 1.00 96.44 119 LYS A O 1
ATOM 933 N N . LEU A 1 120 ? -9.754 -5.210 4.935 1.00 97.38 120 LEU A N 1
ATOM 934 C CA . LEU A 1 120 ? -8.325 -5.472 4.898 1.00 97.38 120 LEU A CA 1
ATOM 935 C C . LEU A 1 120 ? -8.089 -6.937 5.260 1.00 97.38 120 LEU A C 1
ATOM 937 O O . LEU A 1 120 ? -8.738 -7.444 6.173 1.00 97.38 120 LEU A O 1
ATOM 941 N N . ASP A 1 121 ? -7.187 -7.612 4.558 1.00 95.44 121 ASP A N 1
ATOM 942 C CA . ASP A 1 121 ? -6.774 -8.966 4.933 1.00 95.44 121 ASP A CA 1
ATOM 943 C C . ASP A 1 121 ? -5.570 -8.890 5.878 1.00 95.44 121 ASP A C 1
ATOM 945 O O . ASP A 1 121 ? -4.498 -8.390 5.518 1.00 95.44 121 ASP A O 1
ATOM 949 N N . TYR A 1 122 ? -5.745 -9.400 7.098 1.00 95.38 122 TYR A N 1
ATOM 950 C CA . TYR A 1 122 ? -4.666 -9.482 8.076 1.00 95.38 122 TYR A CA 1
ATOM 951 C C . TYR A 1 122 ? -3.492 -10.319 7.562 1.00 95.38 122 TYR A C 1
ATOM 953 O O . TYR A 1 122 ? -2.342 -9.948 7.792 1.00 95.38 122 TYR A O 1
ATOM 961 N N . ASN A 1 123 ? -3.747 -11.399 6.817 1.00 93.31 123 ASN A N 1
ATOM 962 C CA . ASN A 1 123 ? -2.694 -12.276 6.307 1.00 93.31 123 ASN A CA 1
ATOM 963 C C . ASN A 1 123 ? -1.816 -11.584 5.262 1.00 93.31 123 ASN A C 1
ATOM 965 O O . ASN A 1 123 ? -0.632 -11.886 5.160 1.00 93.31 123 ASN A O 1
ATOM 969 N N . GLY A 1 124 ? -2.338 -10.624 4.502 1.00 92.94 124 GLY A N 1
ATOM 970 C CA . GLY A 1 124 ? -1.504 -9.821 3.607 1.00 92.94 124 GLY A CA 1
ATOM 971 C C . GLY A 1 124 ? -0.591 -8.841 4.335 1.00 92.94 124 GLY A C 1
ATOM 972 O O . GLY A 1 124 ? 0.503 -8.544 3.855 1.00 92.94 124 GLY A O 1
ATOM 973 N N . LEU A 1 12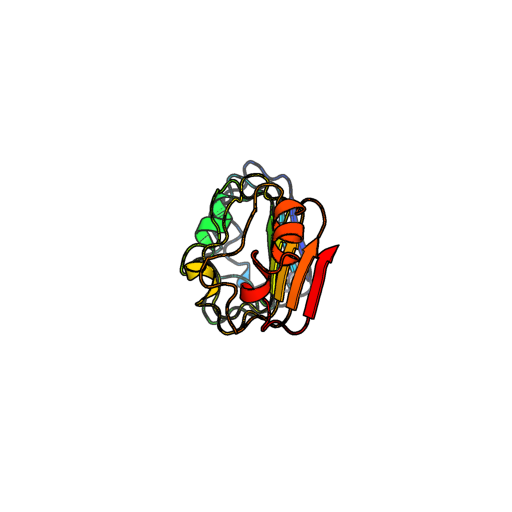5 ? -1.029 -8.340 5.491 1.00 95.12 125 LEU A N 1
ATOM 974 C CA . LEU A 1 125 ? -0.320 -7.316 6.260 1.00 95.12 125 LEU A CA 1
ATOM 975 C C . LEU A 1 125 ? 0.646 -7.912 7.296 1.00 95.12 125 LEU A C 1
ATOM 977 O O . LEU A 1 125 ? 1.702 -7.338 7.556 1.00 95.12 125 LEU A O 1
ATOM 981 N N . SER A 1 126 ? 0.316 -9.062 7.883 1.00 93.62 126 SER A N 1
ATOM 982 C CA . SER A 1 126 ? 1.063 -9.676 8.990 1.00 93.62 126 SER A CA 1
ATOM 983 C C . SER A 1 126 ? 2.463 -10.165 8.598 1.00 93.62 126 SER A C 1
ATOM 985 O O . SER A 1 126 ? 3.338 -10.272 9.455 1.00 93.62 126 SER A O 1
ATOM 987 N N . HIS A 1 127 ? 2.714 -10.391 7.304 1.00 87.25 127 HIS A N 1
ATOM 988 C CA . HIS A 1 127 ? 4.020 -10.792 6.766 1.00 87.25 127 HIS A CA 1
ATOM 989 C C . HIS A 1 127 ? 4.939 -9.621 6.381 1.00 87.25 127 HIS A C 1
ATOM 991 O O . HIS A 1 127 ? 5.959 -9.838 5.723 1.00 87.25 127 HIS A O 1
ATOM 997 N N . LEU A 1 128 ? 4.605 -8.388 6.771 1.00 92.31 128 LEU A N 1
ATOM 998 C CA . LEU A 1 128 ? 5.365 -7.183 6.429 1.00 92.31 128 LEU A CA 1
ATOM 999 C C . LEU A 1 128 ? 6.079 -6.615 7.670 1.00 92.31 128 LEU A C 1
ATOM 1001 O O . LEU A 1 128 ? 5.609 -5.644 8.262 1.00 92.31 128 LEU A O 1
ATOM 1005 N N . PRO A 1 129 ? 7.230 -7.181 8.089 1.00 91.62 129 PRO A N 1
ATOM 1006 C CA . PRO A 1 129 ? 7.892 -6.797 9.341 1.00 91.62 129 PRO A CA 1
ATOM 1007 C C . PRO A 1 129 ? 8.393 -5.344 9.346 1.00 91.62 129 PRO A C 1
ATOM 1009 O O . PRO A 1 129 ? 8.574 -4.754 10.412 1.00 91.62 129 PRO A O 1
ATOM 1012 N N . SER A 1 130 ? 8.627 -4.764 8.165 1.00 94.31 130 SER A N 1
ATOM 1013 C CA . SER A 1 130 ? 9.099 -3.387 7.999 1.00 94.31 130 SER A CA 1
ATOM 1014 C C . SER A 1 130 ? 7.978 -2.358 7.838 1.00 94.31 130 SER A C 1
ATOM 1016 O O . SER A 1 130 ? 8.282 -1.165 7.854 1.00 94.31 130 SER A O 1
ATOM 1018 N N . LEU A 1 131 ? 6.713 -2.781 7.714 1.00 96.88 131 LEU A N 1
ATOM 1019 C CA . LEU A 1 131 ? 5.602 -1.866 7.458 1.00 96.88 131 LEU A CA 1
ATOM 1020 C C . LEU A 1 131 ? 5.320 -1.022 8.700 1.00 96.88 131 LEU A C 1
ATOM 1022 O O . LEU A 1 131 ? 4.874 -1.554 9.717 1.00 96.88 131 LEU A O 1
ATOM 1026 N N . LYS A 1 132 ? 5.596 0.281 8.598 1.00 98.19 132 LYS A N 1
ATOM 1027 C CA . LYS A 1 132 ? 5.448 1.280 9.665 1.00 98.19 132 LYS A CA 1
ATOM 1028 C C . LYS A 1 132 ? 4.223 2.152 9.481 1.00 98.19 132 LYS A C 1
ATOM 1030 O O . LYS A 1 132 ? 3.557 2.459 10.463 1.00 98.19 132 LYS A O 1
ATOM 1035 N N . GLU A 1 133 ? 3.915 2.503 8.239 1.00 98.69 133 GLU A N 1
ATOM 1036 C CA . GLU A 1 133 ? 2.813 3.398 7.919 1.00 98.69 133 GLU A CA 1
ATOM 1037 C C . GLU A 1 133 ? 1.744 2.686 7.088 1.00 98.69 133 GLU A C 1
ATOM 1039 O O . GLU A 1 133 ? 2.040 2.062 6.064 1.00 98.69 133 GLU A O 1
ATOM 1044 N N . LEU A 1 134 ? 0.489 2.824 7.518 1.00 98.62 134 LEU A N 1
ATOM 1045 C CA . LEU A 1 134 ? -0.689 2.467 6.738 1.00 98.62 134 LEU A CA 1
ATOM 1046 C C . LEU A 1 134 ? -1.594 3.691 6.579 1.00 98.62 134 LEU A C 1
ATOM 1048 O O . LEU A 1 134 ? -2.073 4.263 7.559 1.00 98.62 134 LEU A O 1
ATOM 1052 N N . VAL A 1 135 ? -1.868 4.063 5.331 1.00 98.69 135 VAL A N 1
ATOM 1053 C CA . VAL A 1 135 ? -2.783 5.160 4.993 1.00 98.69 135 VAL A CA 1
ATOM 1054 C C . VAL A 1 135 ? -3.987 4.613 4.240 1.00 98.69 135 VAL A C 1
ATOM 1056 O O . VAL A 1 135 ? -3.832 3.929 3.230 1.00 98.69 135 VAL A O 1
ATOM 1059 N N . LEU A 1 136 ? -5.187 4.957 4.702 1.00 98.62 136 LEU A N 1
ATOM 1060 C CA . LEU A 1 136 ? -6.457 4.636 4.058 1.00 98.62 136 LEU A CA 1
ATOM 1061 C C . LEU A 1 136 ? -7.185 5.926 3.693 1.00 98.62 136 LEU A C 1
ATOM 1063 O O . LEU A 1 136 ? -7.623 6.675 4.568 1.00 98.62 136 LEU A O 1
ATOM 1067 N N . LYS A 1 137 ? -7.360 6.175 2.399 1.00 98.50 137 LYS A N 1
ATOM 1068 C CA . LYS A 1 137 ? -8.020 7.385 1.904 1.00 98.50 137 LYS A CA 1
ATOM 1069 C C . LYS A 1 137 ? -9.174 7.047 0.971 1.00 98.50 137 LYS A C 1
ATOM 1071 O O . LYS A 1 137 ? -9.032 6.231 0.072 1.00 98.50 137 LYS A O 1
ATOM 1076 N N . ASP A 1 138 ? -10.323 7.689 1.134 1.00 98.31 138 ASP A N 1
ATOM 1077 C CA . ASP A 1 138 ? -11.442 7.553 0.188 1.00 98.31 138 ASP A CA 1
ATOM 1078 C C . ASP A 1 138 ? -11.853 6.085 -0.117 1.00 98.31 138 ASP A C 1
ATOM 1080 O O . ASP A 1 138 ? -12.027 5.689 -1.271 1.00 98.31 138 ASP A O 1
ATOM 1084 N N . CYS A 1 139 ? -12.003 5.264 0.929 1.00 98.25 139 CYS A N 1
ATOM 1085 C CA . CYS A 1 139 ? -12.439 3.861 0.872 1.00 98.25 139 CYS A CA 1
ATOM 1086 C C . CYS A 1 139 ? -13.809 3.687 1.570 1.00 98.25 139 CYS A C 1
ATOM 1088 O O . CYS A 1 139 ? -13.877 3.196 2.698 1.00 98.25 139 CYS A O 1
ATOM 1090 N N . PRO A 1 140 ? -14.925 4.103 0.938 1.00 97.56 140 PRO A N 1
ATOM 1091 C CA . PRO A 1 140 ? -16.227 4.261 1.605 1.00 97.56 140 PRO A CA 1
ATOM 1092 C C . PRO A 1 140 ? -16.907 2.957 2.036 1.00 97.56 140 PRO A C 1
ATOM 1094 O O . PRO A 1 140 ? -17.801 2.985 2.889 1.00 97.56 140 PRO A O 1
ATOM 1097 N N . SER A 1 141 ? -16.516 1.826 1.446 1.00 97.69 141 SER A N 1
ATOM 1098 C CA . SER A 1 141 ? -17.082 0.510 1.760 1.00 97.69 141 SER A CA 1
ATOM 1099 C C . SER A 1 141 ? -16.332 -0.226 2.866 1.00 97.69 141 SER A C 1
ATOM 1101 O O . SER A 1 141 ? -16.850 -1.224 3.369 1.00 97.69 141 SER A O 1
ATOM 1103 N N . LEU A 1 142 ? -15.167 0.278 3.284 1.00 97.38 142 LEU A N 1
ATOM 1104 C CA . LEU A 1 142 ? -14.382 -0.293 4.368 1.00 97.38 142 LEU A CA 1
ATOM 1105 C C . LEU A 1 142 ? -15.008 0.135 5.698 1.00 97.38 142 LEU A C 1
ATOM 1107 O O . LEU A 1 142 ? -15.106 1.325 6.007 1.00 97.38 142 LEU A O 1
ATOM 1111 N N . GLN A 1 143 ? -15.505 -0.846 6.448 1.00 94.81 143 GLN A N 1
ATOM 1112 C CA . GLN A 1 143 ? -16.326 -0.605 7.640 1.00 94.81 143 GLN A CA 1
ATOM 1113 C C . GLN A 1 143 ? -15.581 -0.886 8.934 1.00 94.81 143 GLN A C 1
ATOM 1115 O O . GLN A 1 143 ? -15.783 -0.170 9.908 1.00 94.81 143 GLN A O 1
ATOM 1120 N N . CYS A 1 144 ? -14.728 -1.906 8.928 1.00 95.69 144 CYS A N 1
ATOM 1121 C CA . CYS A 1 144 ? -13.960 -2.312 10.087 1.00 95.69 144 CYS A CA 1
ATOM 1122 C C . CYS A 1 144 ? -12.575 -2.841 9.695 1.00 95.69 144 CYS A C 1
ATOM 1124 O O . CYS A 1 144 ? -12.318 -3.192 8.539 1.00 95.69 144 CYS A O 1
ATOM 1126 N N . LEU A 1 145 ? -11.683 -2.876 10.679 1.00 97.25 145 LEU A N 1
ATOM 1127 C CA . LEU A 1 145 ? -10.371 -3.513 10.620 1.00 97.25 145 LEU A CA 1
ATOM 1128 C C . LEU A 1 145 ? -10.485 -5.038 10.802 1.00 97.25 145 LEU A C 1
ATOM 1130 O O . LEU A 1 145 ? -11.496 -5.506 11.344 1.00 97.25 145 LEU A O 1
ATOM 1134 N N . PRO A 1 146 ? -9.450 -5.815 10.419 1.00 96.31 146 PRO A N 1
ATOM 1135 C CA . PRO A 1 146 ? -9.410 -7.260 10.658 1.00 96.31 146 PRO A CA 1
ATOM 1136 C C . PRO A 1 146 ? -9.659 -7.609 12.129 1.00 96.31 146 PRO A C 1
ATOM 1138 O O . PRO A 1 146 ? -9.413 -6.783 13.007 1.00 96.31 146 PRO A O 1
ATOM 1141 N N . GLU A 1 147 ? -10.153 -8.809 12.426 1.00 95.06 147 GLU A N 1
ATOM 1142 C CA . GLU A 1 147 ? -10.469 -9.211 13.808 1.00 95.06 147 GLU A CA 1
ATOM 1143 C C . GLU A 1 147 ? -9.223 -9.211 14.703 1.00 95.06 147 GLU A C 1
ATOM 1145 O O . GLU A 1 147 ? -9.284 -8.770 15.849 1.00 95.06 147 GLU A O 1
ATOM 1150 N N . GLU A 1 148 ? -8.080 -9.591 14.138 1.00 96.00 148 GLU A N 1
ATOM 1151 C CA . GLU A 1 148 ? -6.752 -9.595 14.757 1.00 96.00 148 GLU A CA 1
ATOM 1152 C C . GLU A 1 148 ? -6.190 -8.184 14.999 1.00 96.00 148 GLU A C 1
ATOM 1154 O O . GLU A 1 148 ? -5.212 -8.008 15.728 1.00 96.00 148 GLU A O 1
ATOM 1159 N N . GLY A 1 149 ? -6.801 -7.180 14.372 1.00 95.94 149 GLY A N 1
ATOM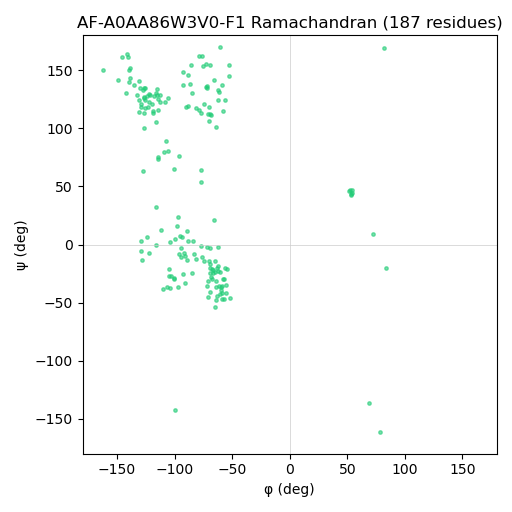 1160 C CA . GLY A 1 149 ? -6.338 -5.804 14.324 1.00 95.94 149 GLY A CA 1
ATOM 1161 C C . GLY A 1 149 ? -5.212 -5.562 13.325 1.00 95.94 149 GLY A C 1
ATOM 1162 O O . GLY A 1 149 ? -5.031 -6.310 12.365 1.00 95.94 149 GLY A O 1
ATOM 1163 N N . LEU A 1 150 ? -4.487 -4.456 13.500 1.00 97.31 150 LEU A N 1
ATOM 1164 C CA . LEU A 1 150 ? -3.357 -4.121 12.632 1.00 97.31 150 LEU A CA 1
ATOM 1165 C C . LEU A 1 150 ? -2.051 -4.744 13.152 1.00 97.31 150 LEU A C 1
ATOM 1167 O O . LEU A 1 150 ? -1.860 -4.834 14.367 1.00 97.31 150 LEU A O 1
ATOM 1171 N N . PRO A 1 151 ? -1.120 -5.156 12.267 1.00 96.12 151 PRO A N 1
ATOM 1172 C CA . PRO A 1 151 ? 0.170 -5.690 12.690 1.00 96.12 151 PRO A CA 1
ATOM 1173 C C . PRO A 1 151 ? 0.918 -4.760 13.650 1.00 96.12 151 PRO A C 1
ATOM 1175 O O . PRO A 1 151 ? 0.907 -3.538 13.500 1.00 96.12 151 PRO A O 1
ATOM 1178 N N . LYS A 1 152 ? 1.652 -5.350 14.600 1.00 95.25 152 LYS A N 1
ATOM 1179 C CA . LYS A 1 152 ? 2.463 -4.611 15.587 1.00 95.25 152 LYS A CA 1
ATOM 1180 C C . LYS A 1 152 ? 3.620 -3.815 14.980 1.00 95.25 152 LYS A C 1
ATOM 1182 O O . LYS A 1 152 ? 4.229 -3.010 15.673 1.00 95.25 152 LYS A O 1
ATOM 1187 N N . SER A 1 153 ? 3.972 -4.073 13.721 1.00 96.50 153 SER A N 1
ATOM 1188 C CA . SER A 1 153 ? 5.007 -3.311 13.025 1.00 96.50 153 SER A CA 1
ATOM 1189 C C . SER A 1 153 ? 4.573 -1.869 12.749 1.00 96.50 153 SER A C 1
ATOM 1191 O O . SER A 1 153 ? 5.454 -1.009 12.695 1.00 96.50 153 SER A O 1
ATOM 1193 N N . ILE A 1 154 ? 3.261 -1.626 12.606 1.00 98.00 154 ILE A N 1
ATOM 1194 C CA . ILE A 1 154 ? 2.667 -0.337 12.242 1.00 98.00 154 ILE A CA 1
ATOM 1195 C C . ILE A 1 154 ? 2.716 0.616 13.440 1.00 98.00 154 ILE A C 1
ATOM 1197 O O . ILE A 1 154 ? 2.145 0.331 14.491 1.00 98.00 154 ILE A O 1
ATOM 1201 N N . SER A 1 155 ? 3.384 1.753 13.251 1.00 98.06 155 SER A N 1
ATOM 1202 C CA . SER A 1 155 ? 3.485 2.868 14.202 1.00 98.06 155 SER A CA 1
ATOM 1203 C C . SER A 1 155 ? 2.617 4.059 13.802 1.00 98.06 155 SER A C 1
ATOM 1205 O O . SER A 1 155 ? 2.251 4.863 14.655 1.00 98.06 155 SER A O 1
ATOM 1207 N N . ASP A 1 156 ? 2.252 4.148 12.523 1.00 98.62 156 ASP A N 1
ATOM 1208 C CA . ASP A 1 156 ? 1.532 5.272 11.942 1.00 98.62 156 ASP A CA 1
ATOM 1209 C C . ASP A 1 156 ? 0.312 4.764 11.174 1.00 98.62 156 ASP A C 1
ATOM 1211 O O . ASP A 1 156 ? 0.432 4.022 10.195 1.00 98.62 156 A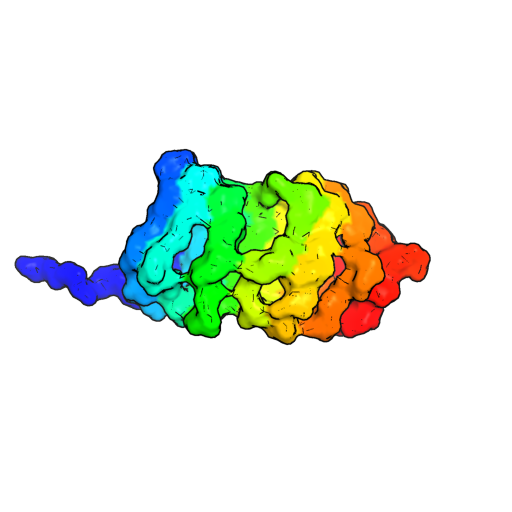SP A O 1
ATOM 1215 N N . PHE A 1 157 ? -0.880 5.178 11.600 1.00 98.56 157 PHE A N 1
ATOM 1216 C CA . PHE A 1 157 ? -2.129 4.821 10.939 1.00 98.56 157 PHE A CA 1
ATOM 1217 C C . PHE A 1 157 ? -2.970 6.061 10.663 1.00 98.56 157 PHE A C 1
ATOM 1219 O O . PHE A 1 157 ? -3.338 6.812 11.569 1.00 98.56 157 PHE A O 1
ATOM 1226 N N . LYS A 1 158 ? -3.267 6.282 9.381 1.00 98.38 158 LYS A N 1
ATOM 1227 C CA . LYS A 1 158 ? -3.969 7.477 8.911 1.00 98.38 158 LYS A CA 1
ATOM 1228 C C . LYS A 1 158 ? -5.219 7.083 8.140 1.00 98.38 158 LYS A C 1
ATOM 1230 O O . LYS A 1 158 ? -5.142 6.304 7.191 1.00 98.38 158 LYS A O 1
ATOM 1235 N N . ILE A 1 159 ? -6.359 7.655 8.510 1.00 97.94 159 ILE A N 1
ATOM 1236 C CA . ILE A 1 159 ? -7.616 7.545 7.769 1.00 97.94 159 ILE A CA 1
ATOM 1237 C C . ILE A 1 159 ? -8.024 8.945 7.324 1.00 97.94 159 ILE A C 1
ATOM 1239 O O . ILE A 1 159 ? -8.119 9.835 8.162 1.00 97.94 159 ILE A O 1
ATOM 1243 N N . SER A 1 160 ? -8.301 9.139 6.035 1.00 97.19 160 SER A N 1
ATOM 1244 C CA . SER A 1 160 ? -8.769 10.431 5.522 1.00 97.19 160 SER A CA 1
ATOM 1245 C C . SER A 1 160 ? -9.853 10.324 4.446 1.00 97.19 160 SER A C 1
ATOM 1247 O O . SER A 1 160 ? -10.063 9.280 3.817 1.00 97.19 160 SER A O 1
ATOM 1249 N N . GLY A 1 161 ? -10.578 11.423 4.231 1.00 97.12 161 GLY A N 1
ATOM 1250 C CA . GLY A 1 161 ? -11.575 11.539 3.165 1.00 97.12 161 GLY A CA 1
ATOM 1251 C C . GLY A 1 161 ? -12.809 10.658 3.393 1.00 97.12 161 GLY A C 1
ATOM 1252 O O . GLY A 1 161 ? -13.363 10.590 4.499 1.00 97.12 161 GLY A O 1
ATOM 1253 N N . LYS A 1 162 ? -13.275 9.983 2.336 1.00 96.44 162 LYS A N 1
ATOM 1254 C CA . LYS A 1 162 ? -14.470 9.116 2.336 1.00 96.44 162 LYS A CA 1
ATOM 1255 C C . LYS A 1 162 ? -14.214 7.747 2.982 1.00 96.44 162 LYS A C 1
ATOM 1257 O O . LYS A 1 162 ? -14.518 6.722 2.389 1.00 96.44 162 LYS A O 1
ATOM 1262 N N . CYS A 1 163 ? -13.707 7.731 4.209 1.00 96.88 163 CYS A N 1
ATOM 1263 C CA . CYS A 1 163 ? -13.535 6.538 5.049 1.00 96.88 163 CYS A CA 1
ATOM 1264 C C . CYS A 1 163 ? -14.400 6.622 6.323 1.00 96.88 163 CYS A C 1
ATOM 1266 O O . CYS A 1 163 ? -14.001 6.172 7.395 1.00 96.88 163 CYS A O 1
ATOM 1268 N N . SER A 1 164 ? -15.572 7.260 6.236 1.00 94.06 164 SER A N 1
ATOM 1269 C CA . SER A 1 164 ? -16.367 7.659 7.405 1.00 94.06 164 SER A CA 1
ATOM 1270 C C . SER A 1 164 ? -16.792 6.494 8.296 1.00 94.06 164 SER A C 1
ATOM 1272 O O . SER A 1 164 ? -16.748 6.638 9.514 1.00 94.06 164 SER A O 1
ATOM 1274 N N . LYS A 1 165 ? -17.160 5.347 7.711 1.00 94.88 165 LYS A N 1
ATOM 1275 C CA . LYS A 1 165 ? -17.595 4.163 8.467 1.00 94.88 165 LYS A CA 1
ATOM 1276 C C . LYS A 1 165 ? -16.458 3.596 9.315 1.00 94.88 165 LYS A C 1
ATOM 1278 O O . LYS A 1 165 ? -16.607 3.507 10.528 1.00 94.88 165 LYS A O 1
ATOM 1283 N N . LEU A 1 166 ? -15.308 3.316 8.694 1.00 96.81 166 LEU A N 1
ATOM 1284 C CA . LEU A 1 166 ? -14.115 2.867 9.409 1.00 96.81 166 LEU A CA 1
ATOM 1285 C C . LEU A 1 166 ? -13.661 3.886 10.460 1.00 96.81 166 LEU A C 1
ATOM 1287 O O . LEU A 1 166 ? -13.409 3.514 11.599 1.00 96.81 166 LEU A O 1
ATOM 1291 N N . ARG A 1 167 ? -13.595 5.176 10.100 1.00 96.12 167 ARG A N 1
ATOM 1292 C CA . ARG A 1 167 ? -13.176 6.246 11.019 1.00 96.12 167 ARG A CA 1
ATOM 1293 C C . ARG A 1 167 ? -14.046 6.281 12.276 1.00 96.12 167 ARG A C 1
ATOM 1295 O O . ARG A 1 167 ? -13.512 6.320 13.376 1.00 96.12 167 ARG A O 1
ATOM 1302 N N . GLN A 1 168 ? -15.369 6.216 12.114 1.00 94.62 168 GLN A N 1
ATOM 1303 C CA . GLN A 1 168 ? -16.304 6.145 13.240 1.00 94.62 168 GLN A CA 1
ATOM 1304 C C . GLN A 1 168 ? -16.096 4.868 14.057 1.00 94.62 168 GLN A C 1
ATOM 1306 O O . GLN A 1 168 ? -16.042 4.930 15.281 1.00 94.62 168 GLN A O 1
ATOM 1311 N N . HIS A 1 169 ? -15.933 3.722 13.396 1.00 94.88 169 HIS A N 1
ATOM 1312 C CA . HIS A 1 169 ? -15.754 2.440 14.071 1.00 94.88 169 HIS A CA 1
ATOM 1313 C C . HIS A 1 169 ? -14.451 2.384 14.891 1.00 94.88 169 HIS A C 1
ATOM 1315 O O . HIS A 1 169 ? -14.456 1.867 16.006 1.00 94.88 169 HIS A O 1
ATOM 1321 N N . CYS A 1 170 ? -13.365 3.000 14.414 1.00 95.06 170 CYS A N 1
ATOM 1322 C CA . CYS A 1 170 ? -12.103 3.152 15.151 1.00 95.06 170 CYS A CA 1
ATOM 1323 C C . CYS A 1 170 ? -12.210 4.058 16.388 1.00 95.06 170 CYS A C 1
ATOM 1325 O O . CYS A 1 170 ? -11.381 3.952 17.286 1.00 95.06 170 CYS A O 1
ATOM 1327 N N . GLN A 1 171 ? -13.205 4.946 16.449 1.00 92.00 171 GLN A N 1
ATOM 1328 C CA . GLN A 1 171 ? -13.409 5.889 17.556 1.00 92.00 171 GLN A CA 1
ATOM 1329 C C . GLN A 1 171 ? -14.383 5.364 18.628 1.00 92.00 171 GLN A C 1
ATOM 1331 O O . GLN A 1 171 ? -14.599 6.031 19.640 1.00 92.00 171 GLN A O 1
ATOM 1336 N N . LEU A 1 172 ? -14.980 4.181 18.432 1.00 89.69 172 LEU A N 1
ATOM 1337 C CA . LEU A 1 172 ? -15.918 3.575 19.379 1.00 89.69 172 LEU A CA 1
ATOM 1338 C C . LEU A 1 172 ? -15.204 2.626 20.363 1.00 89.69 172 LEU A C 1
ATOM 1340 O O . LEU A 1 172 ? -14.418 1.787 19.921 1.00 89.69 172 LEU A O 1
ATOM 1344 N N . PRO A 1 173 ? -15.542 2.649 21.671 1.00 81.62 173 PRO A N 1
ATOM 1345 C CA . PRO A 1 173 ? -14.969 1.727 22.662 1.00 81.62 173 PRO A CA 1
ATOM 1346 C C . PRO A 1 173 ? -15.212 0.241 22.359 1.00 81.62 173 PRO A C 1
ATOM 1348 O O . PRO A 1 173 ? -14.340 -0.584 22.603 1.00 81.62 173 PRO A O 1
ATOM 1351 N N . ASN A 1 174 ? -16.380 -0.086 21.793 1.00 85.75 174 ASN A N 1
ATOM 1352 C CA . ASN A 1 174 ? -16.744 -1.444 21.365 1.00 85.75 174 ASN A CA 1
ATOM 1353 C C . ASN A 1 174 ? -16.457 -1.691 19.871 1.00 85.75 174 ASN A C 1
ATOM 1355 O O . ASN A 1 174 ? -16.908 -2.692 19.321 1.00 85.75 174 ASN A O 1
ATOM 1359 N N . GLY A 1 175 ? -15.793 -0.742 19.205 1.00 91.38 175 GLY A N 1
ATOM 1360 C CA . GLY A 1 175 ? -15.418 -0.835 17.800 1.00 91.38 175 GLY A CA 1
ATOM 1361 C C . GLY A 1 175 ? -13.961 -1.255 17.633 1.00 91.38 175 GLY A C 1
ATOM 1362 O O . GLY A 1 175 ? -13.423 -2.056 18.396 1.00 91.38 175 GLY A O 1
ATOM 1363 N N . ASP A 1 176 ? -13.296 -0.682 16.637 1.00 95.38 176 ASP A N 1
ATOM 1364 C CA . ASP A 1 176 ? -11.926 -1.052 16.280 1.00 95.38 176 ASP A CA 1
ATOM 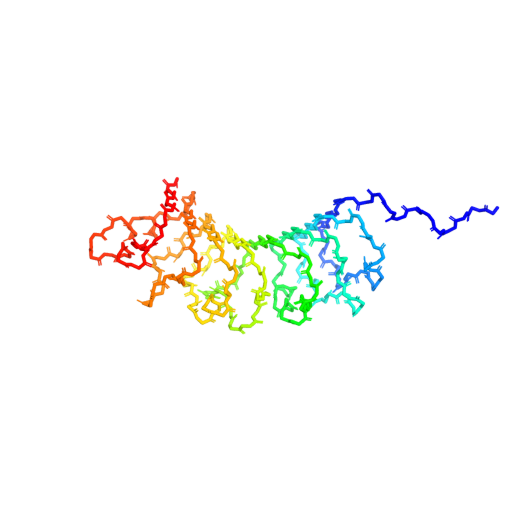1365 C C . ASP A 1 176 ? -10.849 -0.349 17.116 1.00 95.38 176 ASP A C 1
ATOM 1367 O O . ASP A 1 176 ? -9.668 -0.575 16.874 1.00 95.38 176 ASP A O 1
ATOM 1371 N N . TRP A 1 177 ? -11.205 0.463 18.117 1.00 94.12 177 TRP A N 1
ATOM 1372 C CA . TRP A 1 177 ? -10.215 1.143 18.962 1.00 94.12 177 TRP A CA 1
ATOM 1373 C C . TRP A 1 177 ? -9.175 0.169 19.544 1.00 94.12 177 TRP A C 1
ATOM 1375 O O . TRP A 1 177 ? -7.971 0.393 19.432 1.00 94.12 177 TRP A O 1
ATOM 1385 N N . GLY A 1 178 ? -9.621 -0.973 20.081 1.00 94.88 178 GLY A N 1
ATOM 1386 C CA . GLY A 1 178 ? -8.728 -1.996 20.639 1.00 94.88 178 GLY A CA 1
ATOM 1387 C C . GLY A 1 178 ? -7.762 -2.620 19.621 1.00 94.88 178 GLY A C 1
ATOM 1388 O O . GLY A 1 178 ? -6.702 -3.103 20.007 1.00 94.88 178 GLY A O 1
ATOM 1389 N N . LYS A 1 179 ? -8.087 -2.564 18.325 1.00 96.38 179 LYS A N 1
ATOM 1390 C CA . LYS A 1 179 ? -7.277 -3.111 17.222 1.00 96.38 179 LYS A CA 1
ATOM 1391 C C . LYS A 1 179 ? -6.132 -2.197 16.784 1.00 96.38 179 LYS A C 1
ATOM 1393 O O . LYS A 1 179 ? -5.276 -2.627 16.009 1.00 96.38 179 LYS A O 1
ATOM 1398 N N . ILE A 1 180 ? -6.151 -0.944 17.239 1.00 96.31 180 ILE A N 1
ATOM 1399 C CA . ILE A 1 180 ? -5.171 0.099 16.905 1.00 96.31 180 ILE A CA 1
ATOM 1400 C C . ILE A 1 180 ? -4.604 0.801 18.139 1.00 96.31 180 ILE A C 1
ATOM 1402 O O . ILE A 1 180 ? -3.801 1.716 18.000 1.00 96.31 180 ILE A O 1
ATOM 1406 N N . ALA A 1 181 ? -4.989 0.380 19.345 1.00 94.75 181 ALA A N 1
ATOM 1407 C CA . ALA A 1 181 ? -4.557 1.004 20.594 1.00 94.75 181 ALA A CA 1
ATOM 1408 C C . ALA A 1 181 ? -3.036 0.920 20.830 1.00 94.75 181 ALA A C 1
ATOM 1410 O O . ALA A 1 181 ? -2.503 1.660 21.652 1.00 94.75 181 ALA A O 1
ATOM 1411 N N . HIS A 1 182 ? -2.333 0.020 20.134 1.00 95.69 182 HIS A N 1
ATOM 1412 C CA . HIS A 1 182 ? -0.872 -0.099 20.175 1.00 95.69 182 HIS A CA 1
ATOM 1413 C C . HIS A 1 182 ? -0.137 0.869 19.238 1.00 95.69 182 HIS A C 1
ATOM 1415 O O . HIS A 1 182 ? 1.089 0.907 19.279 1.00 95.69 182 HIS A O 1
ATOM 1421 N N . ILE A 1 183 ? -0.850 1.589 18.370 1.00 97.56 183 ILE A N 1
ATOM 1422 C CA . ILE A 1 183 ? -0.264 2.457 17.343 1.00 97.56 183 ILE A CA 1
ATOM 1423 C C . ILE A 1 183 ? 0.035 3.832 17.948 1.00 97.56 183 ILE A C 1
ATOM 1425 O O . ILE A 1 183 ? -0.829 4.440 18.575 1.00 97.56 183 ILE A O 1
ATOM 1429 N N . GLU A 1 184 ? 1.258 4.324 17.743 1.00 95.75 184 GLU A N 1
ATOM 1430 C CA . GLU A 1 184 ? 1.750 5.575 18.336 1.00 95.75 184 GLU A CA 1
ATOM 1431 C C . GLU A 1 184 ? 1.088 6.812 17.715 1.00 95.75 184 GLU A C 1
ATOM 1433 O O . GLU A 1 184 ? 0.639 7.708 18.430 1.00 95.75 184 GLU A O 1
ATOM 1438 N N . ASN A 1 185 ? 0.992 6.846 16.384 1.00 97.88 185 ASN A N 1
ATOM 1439 C CA . ASN A 1 185 ? 0.507 7.999 15.635 1.00 97.88 185 ASN A CA 1
ATOM 1440 C C . ASN A 1 185 ? -0.793 7.655 14.900 1.00 97.88 185 ASN A C 1
ATOM 1442 O O . ASN A 1 185 ? -0.789 6.989 13.862 1.00 97.88 185 ASN A O 1
ATOM 1446 N N . LEU A 1 186 ? -1.915 8.153 15.424 1.00 97.69 186 LEU A N 1
ATOM 1447 C CA . LEU A 1 186 ? -3.236 8.042 14.805 1.00 97.69 186 LEU A CA 1
ATOM 1448 C C . LEU A 1 186 ? -3.651 9.388 14.208 1.00 97.69 186 LEU A C 1
ATOM 1450 O O . LEU A 1 186 ? -3.683 10.394 14.917 1.00 97.69 186 LEU A O 1
ATOM 1454 N N . ASN A 1 187 ? -4.009 9.408 12.923 1.00 96.88 187 ASN A N 1
ATOM 1455 C CA . ASN A 1 187 ? -4.588 10.590 12.280 1.00 96.88 187 ASN A CA 1
ATOM 1456 C C . ASN A 1 187 ? -5.916 10.247 11.593 1.00 96.88 187 ASN A C 1
ATOM 1458 O O . ASN A 1 187 ? -5.975 9.343 10.759 1.00 96.88 187 ASN A O 1
ATOM 1462 N N . PHE A 1 188 ? -6.971 10.985 11.931 1.00 94.94 188 PHE A N 1
ATOM 1463 C CA . PHE A 1 188 ? -8.316 10.812 11.397 1.00 94.94 188 PHE A CA 1
ATOM 1464 C C . PHE A 1 188 ? -8.822 12.145 10.829 1.00 94.94 188 PHE A C 1
ATOM 1466 O O . PHE A 1 188 ? -9.283 13.001 11.584 1.00 94.94 188 PHE A O 1
ATOM 1473 N N . GLU A 1 189 ? -8.753 12.291 9.504 1.00 88.25 189 GLU A N 1
ATOM 1474 C CA . GLU A 1 189 ? -9.170 13.485 8.741 1.00 88.25 189 GLU A CA 1
ATOM 1475 C C . GLU A 1 189 ? -10.477 13.265 7.961 1.00 88.25 189 GLU A C 1
ATOM 1477 O O . GLU A 1 189 ? -10.792 12.112 7.565 1.00 88.25 189 GLU A O 1
#

Radius of gyration: 17.68 Å; Cα contacts (8 Å, |Δi|>4): 463; chains: 1; bounding box: 46×26×57 Å

Foldseek 3Di:
DPPPPPDQAPAQEDEAEQQQPAAEDDQPQQVNQRHQEYEYYNHQNHADYHPNAHHQNHAEYEAENHANNLQVLQPSCDPSHNHAEYEYEQYPDQEDDDARSHDLQHAEYEYEHHQNHAAYDQNNQQSNLNHAYYHYYNHQNHQAYDPQAHHLSYQYYEYYYNPVNHLVQCVDPPGCVVSCVSHNHYYYD

Sequence (189 aa):
MISQGQAHKHLTYLTIEECPQFESLPEHMHILSSLFYLWIHNCPKLELFPKGGLPSSLTEMNLNNCPKLVTTLKGALGANSSLKTLSIGKLDTMCFPDQGLLPHHLNSLQIYNCPNLQKLDYNGLSHLPSLKELVLKDCPSLQCLPEEGLPKSISDFKISGKCSKLRQHCQLPNGDWGKIAHIENLNFE

pLDDT: mean 90.77, std 11.91, range [33.75, 98.69]

Organism: NCBI:txid92480

Nearest PDB structures (foldseek):
  3g04-assembly1_C  TM=5.479E-01  e=1.512E-03  Homo sapiens
  7t9i-assembly1_R  TM=5.467E-01  e=8.866E-02  Homo sapiens
  3kj4-assembly2_D  TM=5.211E-01  e=1.199E-01  Rattus norvegicus
  7utz-assembly1_R  TM=5.392E-01  e=2.304E-01  Homo sapiens
  5o0o-assembly1_E  TM=3.655E-01  e=1.031E-01  Mus musculus

Mean predicted aligned error: 5.1 Å